Protein AF-A0A7Z1A4H8-F1 (afdb_monomer_lite)

Foldseek 3Di:
DDADEDEAEDEAEEEEAAEEYEYHYYAYAYEYDYYYYQEYEHHEYQAEYDEEHAHYEEDAHQHAQYEYEYDDANHDYDENHEHQYEWYYDDACDDWDFPYEAQTFTAFADHVTWTFTDGGAGGATADYQQPQAYEPHDHYYHDHCNDNHYNAYCEAENEHCEEAGHHLEYEAYYNWYFDAFDFDQWDDDPNDIQGAADTDDSVNGYYTHADVVGDDDDPPQDAFDDDRHTPGDHDPVVVVVVVVVVVVVVVVVVVVVVVVVVVVVVVVVVVQVVQFVQFQCQFQVPFDEDDDAQDKDWGKGKGGGDPKIKIKIKIKHAHNVNFKIKMKMWMAMPSRDIDIDMDMGGDD

Secondary structure (DSSP, 8-state):
-----EEE-SB-S-EEEESSSEEEEEEESS-EEEEEESEEEEEEESS-EEEEESS--EEEE-SBT--EEEESSS-B-EE--BSS-BEEEESSS-B-----SSS-B----STT------SSS-EEEESTT-BS--EEEEEEEESSS-B---SEEEEEEE-SS-BS--TT-EEESTT-B--PPPP--EEEETTEEEEPSS---TTT--EE--BTTB-------PPPP-STT--SPPPHHHHHHHHHHHHHHHHHHHHHHHHHHHHHHHHHHHHHHHHHHHHHHHHHHT-----STT-EEEEEEEEEETTEEEEEEEEEEE-TTSSEEEEEEEEEETTS-EEEEEEEEE--

pLDDT: mean 85.49, std 13.97, range [38.22, 98.62]

InterPro domains:
  IPR005594 Trimeric autotransporter adhesin YadA-like, C-terminal membrane anchor domain [PF03895] (288-348)
  IPR008635 Trimeric autotransporter adhesin YadA-like, stalk domain [PF05662] (218-247)
  IPR011049 Serralysin-like metalloprotease, C-terminal [G3DSA:2.150.10.10] (59-221)
  IPR011049 Serralysin-like metalloprotease, C-terminal [SSF101967] (71-243)
  IPR045584 Pilin-like [SSF54523] (231-348)

Organism: Moraxella catarrhalis (NCBI:txid480)

Radius of gyration: 50.54 Å; chains: 1; bounding box: 96×30×142 Å

Sequence (348 aa):
MGSNNTDVKNNESKIIFVGDGNNQIGENSGPVNVFGSDKSRITKNEGVVSIIGSTNEIIYNNGKNSPVAIVGNNNSDVTGNKNKAKVNVYGNGNSTIARNEEDSVITVLGDNNKDINENSGSVSIVGNNNTGVQSNKNLVIVGHNNEDIRNVSDTFILASNVINVQSNSVVLGNASAGKAVTEVSNQEMAGTTYNFAGVASQDNGSVSVGAEGKERQIHYVAAGEVSATSTDAVNGSQLHAAYQDIKLNDARISNMETKVDRINGRIDVLNKQIHAAGATSMAMGNLVQAYRPGQNSTTVALGHYGDASAIAFGLSTVADDSKWGAKISFAANTESEFGAGAGLGYFW

Structure (mmCIF, N/CA/C/O backbone):
data_AF-A0A7Z1A4H8-F1
#
_entry.id   AF-A0A7Z1A4H8-F1
#
loop_
_atom_site.group_PDB
_atom_site.id
_atom_site.type_symbol
_atom_site.label_atom_id
_atom_site.label_alt_id
_atom_site.label_comp_id
_atom_site.label_asym_id
_atom_site.label_entity_id
_atom_site.label_seq_id
_atom_site.pdbx_PDB_ins_code
_atom_site.Cartn_x
_atom_site.Cartn_y
_atom_site.Cartn_z
_atom_site.occupancy
_atom_site.B_iso_or_equiv
_atom_site.auth_seq_id
_atom_site.auth_comp_id
_atom_site.auth_asym_id
_atom_site.auth_atom_id
_atom_site.pdbx_PDB_model_num
ATOM 1 N N . MET A 1 1 ? 30.717 -13.688 -60.947 1.00 41.31 1 MET A N 1
ATOM 2 C CA . MET A 1 1 ? 31.068 -14.620 -59.856 1.00 41.31 1 MET A CA 1
ATOM 3 C C . MET A 1 1 ? 32.545 -14.433 -59.558 1.00 41.31 1 MET A C 1
ATOM 5 O O . MET A 1 1 ? 33.364 -14.805 -60.384 1.00 41.31 1 MET A O 1
ATOM 9 N N . GLY A 1 2 ? 32.865 -13.746 -58.463 1.00 38.22 2 GLY A N 1
ATOM 10 C CA . GLY A 1 2 ? 34.228 -13.412 -58.049 1.00 38.22 2 GLY A CA 1
ATOM 11 C C . GLY A 1 2 ? 34.181 -12.415 -56.891 1.00 38.22 2 GLY A C 1
ATOM 12 O O . GLY A 1 2 ? 33.524 -11.384 -57.013 1.00 38.22 2 GLY A O 1
ATOM 13 N N . SER A 1 3 ? 34.826 -12.759 -55.778 1.00 48.66 3 SER A N 1
ATOM 14 C CA . SER A 1 3 ? 34.981 -11.947 -54.568 1.00 48.66 3 SER A CA 1
ATOM 15 C C . SER A 1 3 ? 35.777 -10.675 -54.876 1.00 48.66 3 SER A C 1
ATOM 17 O O . SER A 1 3 ? 37.005 -10.719 -54.956 1.00 48.66 3 SER A O 1
ATOM 19 N N . ASN A 1 4 ? 35.088 -9.551 -55.066 1.00 52.78 4 ASN A N 1
ATOM 20 C CA . ASN A 1 4 ? 35.704 -8.255 -55.346 1.00 52.78 4 ASN A CA 1
ATOM 21 C C . ASN A 1 4 ? 35.323 -7.250 -54.255 1.00 52.78 4 ASN A C 1
ATOM 23 O O . ASN A 1 4 ? 34.146 -6.933 -54.085 1.00 52.78 4 ASN A O 1
ATOM 27 N N . ASN A 1 5 ? 36.325 -6.704 -53.559 1.00 57.47 5 ASN A N 1
ATOM 28 C CA . ASN A 1 5 ? 36.147 -5.479 -52.780 1.00 57.47 5 ASN A CA 1
ATOM 29 C C . ASN A 1 5 ? 35.721 -4.368 -53.743 1.00 57.47 5 ASN A C 1
ATOM 31 O O . ASN A 1 5 ? 36.469 -4.039 -54.666 1.00 57.47 5 ASN A O 1
ATOM 35 N N . THR A 1 6 ? 34.535 -3.802 -53.536 1.00 64.50 6 THR A N 1
ATOM 36 C CA . THR A 1 6 ? 34.011 -2.739 -54.400 1.00 64.50 6 THR A CA 1
ATOM 37 C C . THR A 1 6 ? 33.896 -1.442 -53.601 1.00 64.50 6 THR A C 1
ATOM 39 O O . THR A 1 6 ? 33.259 -1.432 -52.548 1.00 64.50 6 THR A O 1
ATOM 42 N N . ASP A 1 7 ? 34.537 -0.375 -54.092 1.00 71.44 7 ASP A N 1
ATOM 43 C CA . ASP A 1 7 ? 34.513 0.978 -53.516 1.00 71.44 7 ASP A CA 1
ATOM 44 C C . ASP A 1 7 ? 33.768 1.916 -54.479 1.00 71.44 7 ASP A C 1
ATOM 46 O O . ASP A 1 7 ? 34.205 2.128 -55.613 1.00 71.44 7 ASP A O 1
ATOM 50 N N . VAL A 1 8 ? 32.616 2.437 -54.048 1.00 74.75 8 VAL A N 1
ATOM 51 C CA . VAL A 1 8 ? 31.782 3.369 -54.826 1.00 74.75 8 VAL A CA 1
ATOM 52 C C . VAL A 1 8 ? 31.767 4.729 -54.132 1.00 74.75 8 VAL A C 1
ATOM 54 O O . VAL A 1 8 ? 31.348 4.822 -52.980 1.00 74.75 8 VAL A O 1
ATOM 57 N N . LYS A 1 9 ? 32.174 5.796 -54.834 1.00 75.88 9 LYS A N 1
ATOM 58 C CA . LYS A 1 9 ? 32.207 7.174 -54.307 1.00 75.88 9 LYS A CA 1
ATOM 59 C C . LYS A 1 9 ? 31.414 8.135 -55.192 1.00 75.88 9 LYS A C 1
ATOM 61 O O . LYS A 1 9 ? 31.550 8.076 -56.410 1.00 75.88 9 LYS A O 1
ATOM 66 N N . ASN A 1 10 ? 30.655 9.031 -54.557 1.00 72.31 10 ASN A N 1
ATOM 67 C CA . ASN A 1 10 ? 29.918 10.149 -55.159 1.00 72.31 10 ASN A CA 1
ATOM 68 C C . ASN A 1 10 ? 28.936 9.701 -56.250 1.00 72.31 10 ASN A C 1
ATOM 70 O O . ASN A 1 10 ? 29.089 10.044 -57.421 1.00 72.31 10 ASN A O 1
ATOM 74 N N . ASN A 1 11 ? 27.944 8.899 -55.850 1.00 73.38 11 ASN A N 1
ATOM 75 C CA . ASN A 1 11 ? 26.923 8.361 -56.748 1.00 73.38 11 ASN A CA 1
ATOM 76 C C . ASN A 1 11 ? 25.536 8.953 -56.439 1.00 73.38 11 ASN A C 1
ATOM 78 O O . ASN A 1 11 ? 25.141 9.086 -55.285 1.00 73.38 11 ASN A O 1
ATOM 82 N N . GLU A 1 12 ? 24.786 9.295 -57.481 1.00 78.31 12 GLU A N 1
ATOM 83 C CA . GLU A 1 12 ? 23.405 9.790 -57.377 1.00 78.31 12 GLU A CA 1
ATOM 84 C C . GLU A 1 12 ? 22.386 8.783 -57.953 1.00 78.31 12 GLU A C 1
ATOM 86 O O . GLU A 1 12 ? 21.177 8.917 -57.774 1.00 78.31 12 GLU A O 1
ATOM 91 N N . SER A 1 13 ? 22.873 7.740 -58.637 1.00 81.88 13 SER A N 1
ATOM 92 C CA . SER A 1 13 ? 22.099 6.645 -59.235 1.00 81.88 13 SER A CA 1
ATOM 93 C C . SER A 1 13 ? 22.029 5.413 -58.320 1.00 81.88 13 SER A C 1
ATOM 95 O O . SER A 1 13 ? 22.721 5.303 -57.312 1.00 81.88 13 SER A O 1
ATOM 97 N N . LYS A 1 14 ? 21.181 4.440 -58.675 1.00 84.25 14 LYS A N 1
ATOM 98 C CA . LYS A 1 14 ? 20.987 3.208 -57.891 1.00 84.25 14 LYS A CA 1
ATOM 99 C C . LYS A 1 14 ? 22.258 2.348 -57.821 1.00 84.25 14 LYS A C 1
ATOM 101 O O . LYS A 1 14 ? 22.843 2.027 -58.854 1.00 84.25 14 LYS A O 1
ATOM 106 N N . ILE A 1 15 ? 22.588 1.873 -56.617 1.00 84.44 15 ILE A N 1
ATOM 107 C CA . ILE A 1 15 ? 23.660 0.903 -56.354 1.00 84.44 15 ILE A CA 1
ATOM 108 C C . ILE A 1 15 ? 23.061 -0.488 -56.077 1.00 84.44 15 ILE A C 1
ATOM 110 O O . ILE A 1 15 ? 22.117 -0.625 -55.289 1.00 84.44 15 ILE A O 1
ATOM 114 N N . ILE A 1 16 ? 23.604 -1.526 -56.730 1.00 82.81 16 ILE A N 1
ATOM 115 C CA . ILE A 1 16 ? 23.244 -2.938 -56.512 1.00 82.81 16 ILE A CA 1
ATOM 116 C C . ILE A 1 16 ? 24.516 -3.789 -56.403 1.00 82.81 16 ILE A C 1
ATOM 118 O O . ILE A 1 16 ? 25.294 -3.852 -57.353 1.00 82.81 16 ILE A O 1
ATOM 122 N N . PHE A 1 17 ? 24.671 -4.491 -55.279 1.00 82.19 17 PHE A N 1
ATOM 123 C CA . PHE A 1 17 ? 25.690 -5.526 -55.071 1.00 82.19 17 PHE A CA 1
ATOM 124 C C . PHE A 1 17 ? 25.054 -6.921 -55.029 1.00 82.19 17 PHE A C 1
ATOM 126 O O . PHE A 1 17 ? 24.035 -7.095 -54.360 1.00 82.19 17 PHE A O 1
ATOM 133 N N . VAL A 1 18 ? 25.653 -7.906 -55.720 1.00 80.62 18 VAL A N 1
ATOM 134 C CA . VAL A 1 18 ? 25.212 -9.318 -55.730 1.00 80.62 18 VAL A CA 1
ATOM 135 C C . VAL A 1 18 ? 26.412 -10.264 -55.572 1.00 80.62 18 VAL A C 1
ATOM 137 O O . VAL A 1 18 ? 27.241 -10.355 -56.482 1.00 80.62 18 VAL A O 1
ATOM 140 N N . GLY A 1 19 ? 26.461 -10.994 -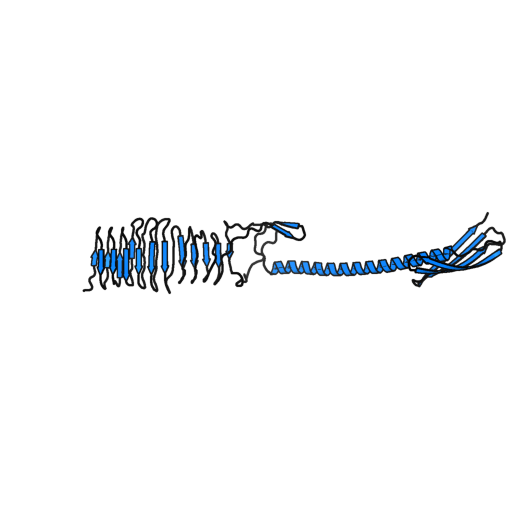54.451 1.00 74.50 19 GLY A N 1
ATOM 141 C CA . GLY A 1 19 ? 27.436 -12.052 -54.141 1.00 74.50 19 GLY A CA 1
ATOM 142 C C . GLY A 1 19 ? 28.259 -11.828 -52.862 1.00 74.50 19 GLY A C 1
ATOM 143 O O . GLY A 1 19 ? 28.208 -10.750 -52.270 1.00 74.50 19 GLY A O 1
ATOM 144 N N . ASP A 1 20 ? 29.045 -12.847 -52.491 1.00 71.25 20 ASP A N 1
ATOM 145 C CA . ASP A 1 20 ? 29.852 -12.892 -51.261 1.00 71.25 20 ASP A CA 1
ATOM 146 C C . ASP A 1 20 ? 31.106 -12.000 -51.359 1.00 71.25 20 ASP A C 1
ATOM 148 O O . ASP A 1 20 ? 31.970 -12.188 -52.225 1.00 71.25 20 ASP A O 1
ATOM 152 N N . GLY A 1 21 ? 31.203 -10.994 -50.480 1.00 71.06 21 GLY A N 1
ATOM 153 C CA . GLY A 1 21 ? 32.329 -10.056 -50.425 1.00 71.06 21 GLY A CA 1
ATOM 154 C C . GLY A 1 21 ? 32.096 -8.829 -49.536 1.00 71.06 21 GLY A C 1
ATOM 155 O O . GLY A 1 21 ? 30.993 -8.606 -49.030 1.00 71.06 21 GLY A O 1
ATOM 156 N N . ASN A 1 22 ? 33.151 -8.024 -49.352 1.00 76.69 22 ASN A N 1
ATOM 157 C CA . ASN A 1 22 ? 33.075 -6.771 -48.601 1.00 76.69 22 ASN A CA 1
ATOM 158 C C . ASN A 1 22 ? 32.685 -5.607 -49.522 1.00 76.69 22 ASN A C 1
ATOM 160 O O . ASN A 1 22 ? 33.332 -5.374 -50.546 1.00 76.69 22 ASN A O 1
ATOM 164 N N . ASN A 1 23 ? 31.685 -4.825 -49.114 1.00 77.25 23 ASN A N 1
ATOM 165 C CA . ASN A 1 23 ? 31.174 -3.695 -49.894 1.00 77.25 23 ASN A CA 1
ATOM 166 C C . ASN A 1 23 ? 31.415 -2.378 -49.151 1.00 77.25 23 ASN A C 1
ATOM 168 O O . ASN A 1 23 ? 31.004 -2.244 -47.995 1.00 77.25 23 ASN A O 1
ATOM 172 N N . GLN A 1 24 ? 32.053 -1.404 -49.810 1.00 79.25 24 GLN A N 1
ATOM 173 C CA . GLN A 1 24 ? 32.211 -0.045 -49.287 1.00 79.25 24 GLN A CA 1
ATOM 174 C C . GLN A 1 24 ? 31.517 0.976 -50.193 1.00 79.25 24 GLN A C 1
ATOM 176 O O . GLN A 1 24 ? 31.802 1.087 -51.385 1.00 79.25 24 GLN A O 1
ATOM 181 N N . ILE A 1 25 ? 30.597 1.737 -49.601 1.00 82.00 25 ILE A N 1
ATOM 182 C CA . ILE A 1 25 ? 29.871 2.827 -50.255 1.00 82.00 25 ILE A CA 1
ATOM 183 C C . ILE A 1 25 ? 30.194 4.127 -49.524 1.00 82.00 25 ILE A C 1
ATOM 185 O O . ILE A 1 25 ? 29.881 4.250 -48.339 1.00 82.00 25 ILE A O 1
ATOM 189 N N . GLY A 1 26 ? 30.807 5.069 -50.245 1.00 74.38 26 GLY A N 1
ATOM 190 C CA . GLY A 1 26 ? 31.181 6.420 -49.820 1.00 74.38 26 GLY A CA 1
ATOM 191 C C . GLY A 1 26 ? 29.976 7.347 -49.623 1.00 74.38 26 GLY A C 1
ATOM 192 O O . GLY A 1 26 ? 29.131 7.073 -48.774 1.00 74.38 26 GLY A O 1
ATOM 193 N N . GLU A 1 27 ? 29.904 8.452 -50.375 1.00 80.31 27 GLU A N 1
ATOM 194 C CA . GLU A 1 27 ? 28.710 9.310 -50.447 1.00 80.31 27 GLU A CA 1
ATOM 195 C C . GLU A 1 27 ? 27.770 8.851 -51.565 1.00 80.31 27 GLU A C 1
ATOM 197 O O . GLU A 1 27 ? 28.186 8.699 -52.720 1.00 80.31 27 GLU A O 1
ATOM 202 N N . ASN A 1 28 ? 26.503 8.647 -51.214 1.00 80.38 28 ASN A N 1
ATOM 203 C CA . ASN A 1 28 ? 25.454 8.275 -52.146 1.00 80.38 28 ASN A CA 1
ATOM 204 C C . ASN A 1 28 ? 24.145 9.014 -51.826 1.00 80.38 28 ASN A C 1
ATOM 206 O O . ASN A 1 28 ? 23.750 9.122 -50.669 1.00 80.38 28 ASN A O 1
ATOM 210 N N . SER A 1 29 ? 23.445 9.503 -52.842 1.00 77.38 29 SER A N 1
ATOM 211 C CA . SER A 1 29 ? 22.112 10.110 -52.686 1.00 77.38 29 SER A CA 1
ATOM 212 C C . SER A 1 29 ? 20.996 9.257 -53.305 1.00 77.38 29 SER A C 1
ATOM 214 O O . SER A 1 29 ? 19.822 9.461 -52.998 1.00 77.38 29 SER A O 1
ATOM 216 N N . GLY A 1 30 ? 21.354 8.250 -54.117 1.00 77.62 30 GLY A N 1
ATOM 217 C CA . GLY A 1 30 ? 20.432 7.262 -54.688 1.00 77.62 30 GLY A CA 1
ATOM 218 C C . GLY A 1 30 ? 20.140 6.060 -53.764 1.00 77.62 30 GLY A C 1
ATOM 219 O O . GLY A 1 30 ? 20.609 6.000 -52.631 1.00 77.62 30 GLY A O 1
ATOM 220 N N . PRO A 1 31 ? 19.369 5.049 -54.205 1.00 84.44 31 PRO A N 1
ATOM 221 C CA . PRO A 1 31 ? 19.111 3.842 -53.404 1.00 84.44 31 PRO A CA 1
ATOM 222 C C . PRO A 1 31 ? 20.302 2.869 -53.337 1.00 84.44 31 PRO A C 1
ATOM 224 O O . PRO A 1 31 ? 20.954 2.629 -54.357 1.00 84.44 31 PRO A O 1
ATOM 227 N N . VAL A 1 32 ? 20.499 2.212 -52.184 1.00 85.38 32 VAL A N 1
ATOM 228 C CA . VAL A 1 32 ? 21.497 1.143 -51.976 1.00 85.38 32 VAL A CA 1
ATOM 229 C C . VAL A 1 32 ? 20.836 -0.215 -51.750 1.00 85.38 32 VAL A C 1
ATOM 231 O O . VAL A 1 32 ? 20.014 -0.363 -50.845 1.00 85.38 32 VAL A O 1
ATOM 234 N N . ASN A 1 33 ? 21.260 -1.225 -52.520 1.00 85.12 33 ASN A N 1
ATOM 235 C CA . ASN A 1 33 ? 20.901 -2.625 -52.287 1.00 85.12 33 ASN A CA 1
ATOM 236 C C . ASN A 1 33 ? 22.142 -3.512 -52.212 1.00 85.12 33 ASN A C 1
ATOM 238 O O . ASN A 1 33 ? 22.949 -3.530 -53.145 1.00 85.12 33 ASN A O 1
ATOM 242 N N . VAL A 1 34 ? 22.242 -4.290 -51.136 1.00 83.06 34 VAL A N 1
ATOM 243 C CA . VAL A 1 34 ? 23.271 -5.318 -50.973 1.00 83.06 34 VAL A CA 1
ATOM 244 C C . VAL A 1 34 ? 22.637 -6.703 -50.826 1.00 83.06 34 VAL A C 1
ATOM 246 O O . VAL A 1 34 ? 21.824 -6.906 -49.923 1.00 83.06 34 VAL A O 1
ATOM 249 N N . PHE A 1 35 ? 23.039 -7.650 -51.685 1.00 79.75 35 PHE A N 1
ATOM 250 C CA . PHE A 1 35 ? 22.596 -9.048 -51.668 1.00 79.75 35 PHE A CA 1
ATOM 251 C C . PHE A 1 35 ? 23.781 -10.015 -51.503 1.00 79.75 35 PHE A C 1
ATOM 253 O O . PHE A 1 35 ? 24.517 -10.247 -52.463 1.00 79.75 35 PHE A O 1
ATOM 260 N N . GLY A 1 36 ? 23.920 -10.605 -50.308 1.00 70.06 36 GLY A N 1
ATOM 261 C CA . GLY A 1 36 ? 24.842 -11.717 -50.038 1.00 70.06 36 GLY A CA 1
ATOM 262 C C . GLY A 1 36 ? 26.212 -11.336 -49.470 1.00 70.06 36 GLY A C 1
ATOM 263 O O . GLY A 1 36 ? 27.177 -11.990 -49.804 1.00 70.06 36 GLY A O 1
ATOM 264 N N . SER A 1 37 ? 26.350 -10.296 -48.638 1.00 67.56 37 SER A N 1
ATOM 265 C CA . SER A 1 37 ? 27.671 -9.890 -48.108 1.00 67.56 37 SER A CA 1
ATOM 266 C C . SER A 1 37 ? 28.028 -10.493 -46.743 1.00 67.56 37 SER A C 1
ATOM 268 O O . SER A 1 37 ? 27.150 -10.611 -45.887 1.00 67.56 37 SER A O 1
ATOM 270 N N . ASP A 1 38 ? 29.328 -10.672 -46.481 1.00 66.00 38 ASP A N 1
ATOM 271 C CA . ASP A 1 38 ? 29.877 -10.901 -45.130 1.00 66.00 38 ASP A CA 1
ATOM 272 C C . ASP A 1 38 ? 30.139 -9.593 -44.362 1.00 66.00 38 ASP A C 1
ATOM 274 O O . ASP A 1 38 ? 30.188 -9.597 -43.132 1.00 66.00 38 ASP A O 1
ATOM 278 N N . LYS A 1 39 ? 30.337 -8.468 -45.074 1.00 75.56 39 LYS A N 1
ATOM 279 C CA . LYS A 1 39 ? 30.522 -7.139 -44.470 1.00 75.56 39 LYS A CA 1
ATOM 280 C C . LYS A 1 39 ? 30.172 -6.002 -45.430 1.00 75.56 39 LYS A C 1
ATOM 282 O O . LYS A 1 39 ? 30.921 -5.692 -46.360 1.00 75.56 39 LYS A O 1
ATOM 287 N N . SER A 1 40 ? 29.069 -5.312 -45.156 1.00 76.94 40 SER A N 1
ATOM 288 C CA . SER A 1 40 ? 28.694 -4.082 -45.861 1.00 76.94 40 SER A CA 1
ATOM 289 C C . SER A 1 40 ? 28.894 -2.835 -45.010 1.00 76.94 40 SER A C 1
ATOM 291 O O . SER A 1 40 ? 28.526 -2.800 -43.833 1.00 76.94 40 SER A O 1
ATOM 293 N N . ARG A 1 41 ? 29.466 -1.796 -45.628 1.00 81.62 41 ARG A N 1
ATOM 294 C CA . ARG A 1 41 ? 29.721 -0.494 -45.009 1.00 81.62 41 ARG A CA 1
ATOM 295 C C . ARG A 1 41 ? 29.254 0.639 -45.923 1.00 81.62 41 ARG A C 1
ATOM 297 O O . ARG A 1 41 ? 29.763 0.805 -47.028 1.00 81.62 41 ARG A O 1
ATOM 304 N N . ILE A 1 42 ? 28.308 1.428 -45.429 1.00 80.62 42 ILE A N 1
ATOM 305 C CA . ILE A 1 42 ? 27.648 2.543 -46.110 1.00 80.62 42 ILE A CA 1
ATOM 306 C C . ILE A 1 42 ? 27.881 3.793 -45.269 1.00 80.62 42 ILE A C 1
ATOM 308 O O . ILE A 1 42 ? 27.256 3.987 -44.225 1.00 80.62 42 ILE A O 1
ATOM 312 N N . THR A 1 43 ? 28.835 4.617 -45.698 1.00 74.00 43 THR A N 1
ATOM 313 C CA . THR A 1 43 ? 29.314 5.751 -44.898 1.00 74.00 43 THR A CA 1
ATOM 314 C C . THR A 1 43 ? 28.470 7.012 -45.014 1.00 74.00 43 THR A C 1
ATOM 316 O O . THR A 1 43 ? 28.493 7.803 -44.074 1.00 74.00 43 THR A O 1
ATOM 319 N N . LYS A 1 44 ? 27.706 7.207 -46.096 1.00 80.12 44 LYS A N 1
ATOM 320 C CA . LYS A 1 44 ? 26.668 8.239 -46.180 1.00 80.12 44 LYS A CA 1
ATOM 321 C C . LYS A 1 44 ? 25.685 7.935 -47.297 1.00 80.12 44 LYS A C 1
ATOM 323 O O . LYS A 1 44 ? 26.072 7.786 -48.453 1.00 80.12 44 LYS A O 1
ATOM 328 N N . ASN A 1 45 ? 24.416 7.879 -46.932 1.00 77.25 45 ASN A N 1
ATOM 329 C CA . ASN A 1 45 ? 23.314 7.690 -47.846 1.00 77.25 45 ASN A CA 1
ATOM 330 C C . ASN A 1 45 ? 22.232 8.738 -47.591 1.00 77.25 45 ASN A C 1
ATOM 332 O O . ASN A 1 45 ? 21.893 8.981 -46.445 1.00 77.25 45 ASN A O 1
ATOM 336 N N . GLU A 1 46 ? 21.650 9.322 -48.627 1.00 78.56 46 GLU A N 1
ATOM 337 C CA . GLU A 1 46 ? 20.467 10.191 -48.476 1.00 78.56 46 GLU A CA 1
ATOM 338 C C . GLU A 1 46 ? 19.188 9.547 -49.031 1.00 78.56 46 GLU A C 1
ATOM 340 O O . GLU A 1 46 ? 18.108 10.119 -48.914 1.00 78.56 46 GLU A O 1
ATOM 345 N N . GLY A 1 47 ? 19.311 8.351 -49.621 1.00 76.31 47 GLY A N 1
ATOM 346 C CA . GLY A 1 47 ? 18.210 7.543 -50.148 1.00 76.31 47 GLY A CA 1
ATOM 347 C C . GLY A 1 47 ? 17.849 6.348 -49.257 1.00 76.31 47 GLY A C 1
ATOM 348 O O . GLY A 1 47 ? 18.172 6.288 -48.079 1.00 76.31 47 GLY A O 1
ATOM 349 N N . VAL A 1 48 ? 17.215 5.315 -49.810 1.00 81.44 48 VAL A N 1
ATOM 350 C CA . VAL A 1 48 ? 16.896 4.081 -49.058 1.00 81.44 48 VAL A CA 1
ATOM 351 C C . VAL A 1 48 ? 18.124 3.177 -48.932 1.00 81.44 48 VAL A C 1
ATOM 353 O O . VAL A 1 48 ? 18.867 3.027 -49.907 1.00 81.44 48 VAL A O 1
ATOM 356 N N . VAL A 1 49 ? 18.286 2.516 -47.778 1.00 82.31 49 VAL A N 1
ATOM 357 C CA . VAL A 1 49 ? 19.286 1.455 -47.600 1.00 82.31 49 VAL A CA 1
ATOM 358 C C . VAL A 1 49 ? 18.656 0.107 -47.253 1.00 82.31 49 VAL A C 1
ATOM 360 O O . VAL A 1 49 ? 17.915 -0.009 -46.276 1.00 82.31 49 VAL A O 1
ATOM 363 N N . SER A 1 50 ? 19.030 -0.924 -48.018 1.00 84.06 50 SER A N 1
ATOM 364 C CA . SER A 1 50 ? 18.674 -2.321 -47.769 1.00 84.06 50 SER A CA 1
ATOM 365 C C . SER A 1 50 ? 19.900 -3.229 -47.818 1.00 84.06 50 SER A C 1
ATOM 367 O O . SER A 1 50 ? 20.614 -3.265 -48.827 1.00 84.06 50 SER A O 1
ATOM 369 N N . ILE A 1 51 ? 20.101 -4.007 -46.753 1.00 81.81 51 ILE A N 1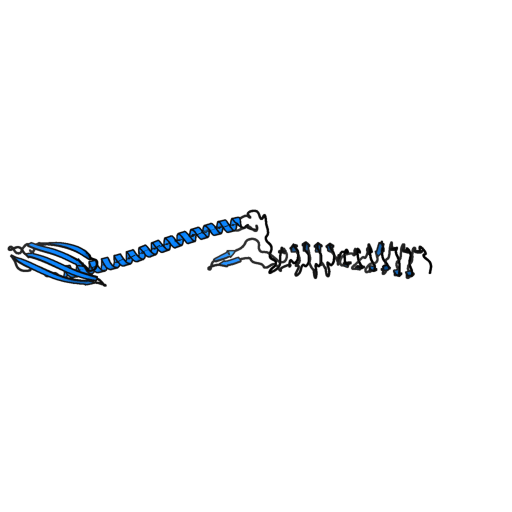
ATOM 370 C CA . ILE A 1 51 ? 21.189 -4.983 -46.656 1.00 81.81 51 ILE A CA 1
ATOM 371 C C . ILE A 1 51 ? 20.664 -6.372 -46.291 1.00 81.81 51 ILE A C 1
ATOM 373 O O . ILE A 1 51 ? 19.938 -6.530 -45.309 1.00 81.81 51 ILE A O 1
ATOM 377 N N . ILE A 1 52 ? 21.096 -7.377 -47.058 1.00 79.69 52 ILE A N 1
ATOM 378 C CA . ILE A 1 52 ? 20.905 -8.802 -46.775 1.00 79.69 52 ILE A CA 1
ATOM 379 C C . ILE A 1 52 ? 22.288 -9.460 -46.663 1.00 79.69 52 ILE A C 1
ATOM 381 O O . ILE A 1 52 ? 22.984 -9.630 -47.669 1.00 79.69 52 ILE A O 1
ATOM 385 N N . GLY A 1 53 ? 22.678 -9.797 -45.429 1.00 76.75 53 GLY A N 1
ATOM 386 C CA . GLY A 1 53 ? 23.983 -10.362 -45.071 1.00 76.75 53 GLY A CA 1
ATOM 387 C C . GLY A 1 53 ? 24.196 -10.429 -43.552 1.00 76.75 53 GLY A C 1
ATOM 388 O O . GLY A 1 53 ? 23.436 -9.837 -42.790 1.00 76.75 53 GLY A O 1
ATOM 389 N N . SER A 1 54 ? 25.237 -11.120 -43.096 1.00 75.88 54 SER A N 1
ATOM 390 C CA . SER A 1 54 ? 25.647 -11.095 -41.677 1.00 75.88 54 SER A CA 1
ATOM 391 C C . SER A 1 54 ? 26.775 -10.073 -41.477 1.00 75.88 54 SER A C 1
ATOM 393 O O . SER A 1 54 ? 27.379 -9.652 -42.459 1.00 75.88 54 SER A O 1
ATOM 395 N N . THR A 1 55 ? 27.072 -9.659 -40.238 1.00 71.75 55 THR A N 1
ATOM 396 C CA . THR A 1 55 ? 28.253 -8.809 -39.922 1.00 71.75 55 THR A CA 1
ATOM 397 C C . THR A 1 55 ? 28.323 -7.456 -40.654 1.00 71.75 55 THR A C 1
ATOM 399 O O . THR A 1 55 ? 29.395 -6.875 -40.852 1.00 71.75 55 THR A O 1
ATOM 402 N N . ASN A 1 56 ? 27.171 -6.899 -41.031 1.00 73.19 56 ASN A N 1
ATOM 403 C CA . ASN A 1 56 ? 27.100 -5.561 -41.616 1.00 73.19 56 ASN A CA 1
ATOM 404 C C . ASN A 1 56 ? 27.351 -4.498 -40.547 1.00 73.19 56 ASN A C 1
ATOM 406 O O . ASN A 1 56 ? 26.824 -4.612 -39.442 1.00 73.19 56 ASN A O 1
ATOM 410 N N . GLU A 1 57 ? 28.186 -3.502 -40.859 1.00 70.19 57 GLU A N 1
ATOM 411 C CA . GLU A 1 57 ? 28.864 -2.744 -39.800 1.00 70.19 57 GLU A CA 1
ATOM 412 C C . GLU A 1 57 ? 28.475 -1.267 -39.726 1.00 70.19 57 GLU A C 1
ATOM 414 O O . GLU A 1 57 ? 28.534 -0.720 -38.636 1.00 70.19 57 GLU A O 1
ATOM 419 N N . ILE A 1 58 ? 28.084 -0.594 -40.816 1.00 62.53 58 ILE A N 1
ATOM 420 C CA . ILE A 1 58 ? 27.624 0.807 -40.732 1.00 62.53 58 ILE A CA 1
ATOM 421 C C . ILE A 1 58 ? 26.666 1.122 -41.870 1.00 62.53 58 ILE A C 1
ATOM 423 O O . ILE A 1 58 ? 27.025 0.960 -43.037 1.00 62.53 58 ILE A O 1
ATOM 427 N N . ILE A 1 59 ? 25.507 1.676 -41.523 1.00 63.03 59 ILE A N 1
ATOM 428 C CA . ILE A 1 59 ? 24.640 2.401 -42.438 1.00 63.03 59 ILE A CA 1
ATOM 429 C C . ILE A 1 59 ? 24.324 3.768 -41.856 1.00 63.03 59 ILE A C 1
ATOM 431 O O . ILE A 1 59 ? 23.500 3.895 -40.952 1.00 63.03 59 ILE A O 1
ATOM 435 N N . TYR A 1 60 ? 24.968 4.798 -42.391 1.00 67.94 60 TYR A N 1
ATOM 436 C CA . TYR A 1 60 ? 24.598 6.177 -42.109 1.00 67.94 60 TYR A CA 1
ATOM 437 C C . TYR A 1 60 ? 23.684 6.689 -43.219 1.00 67.94 60 TYR A C 1
ATOM 439 O O . TYR A 1 60 ? 24.124 6.837 -44.359 1.00 67.94 60 TYR A O 1
ATOM 447 N N . ASN A 1 61 ? 22.420 6.939 -42.889 1.00 65.00 61 ASN A N 1
ATOM 448 C CA . ASN A 1 61 ? 21.410 7.408 -43.823 1.00 65.00 61 ASN A CA 1
ATOM 449 C C . ASN A 1 61 ? 20.871 8.787 -43.415 1.00 65.00 61 ASN A C 1
ATOM 451 O O . ASN A 1 61 ? 19.893 8.885 -42.693 1.00 65.00 61 ASN A O 1
ATOM 455 N N . ASN A 1 62 ? 21.523 9.867 -43.837 1.00 66.69 62 ASN A N 1
ATOM 456 C CA . ASN A 1 62 ? 21.198 11.242 -43.443 1.00 66.69 62 ASN A CA 1
ATOM 457 C C . ASN A 1 62 ? 20.092 11.899 -44.271 1.00 66.69 62 ASN A C 1
ATOM 459 O O . ASN A 1 62 ? 19.881 13.113 -44.150 1.00 66.69 62 ASN A O 1
ATOM 463 N N . GLY A 1 63 ? 19.398 11.128 -45.101 1.00 66.75 63 GLY A N 1
ATOM 464 C CA . GLY A 1 63 ? 18.214 11.613 -45.778 1.00 66.75 63 GLY A CA 1
ATOM 465 C C . GLY A 1 63 ? 17.095 11.888 -44.771 1.00 66.75 63 GLY A C 1
ATOM 466 O O . GLY A 1 63 ? 16.840 11.115 -43.842 1.00 66.75 63 GLY A O 1
ATOM 467 N N . LYS A 1 64 ? 16.381 13.000 -44.959 1.00 70.44 64 LYS A N 1
ATOM 468 C CA . LYS A 1 64 ? 15.086 13.201 -44.293 1.00 70.44 64 LYS A CA 1
ATOM 469 C C . LYS A 1 64 ? 14.143 12.081 -44.758 1.00 70.44 64 LYS A C 1
ATOM 471 O O . LYS A 1 64 ? 14.106 11.794 -45.951 1.00 70.44 64 LYS A O 1
ATOM 476 N N . ASN A 1 65 ? 13.403 11.436 -43.857 1.00 65.31 65 ASN A N 1
ATOM 477 C CA . ASN A 1 65 ? 12.492 10.321 -44.157 1.00 65.31 65 ASN A CA 1
ATOM 478 C C . ASN A 1 65 ? 13.150 9.096 -44.827 1.00 65.31 65 ASN A C 1
ATOM 480 O O . ASN A 1 65 ? 12.495 8.400 -45.603 1.00 65.31 65 ASN A O 1
ATOM 484 N N . SER A 1 66 ? 14.429 8.819 -44.576 1.00 76.56 66 SER A N 1
ATOM 485 C CA . SER A 1 66 ? 15.139 7.756 -45.296 1.00 76.56 66 SER A CA 1
ATOM 486 C C . SER A 1 66 ? 15.297 6.488 -44.453 1.00 76.56 66 SER A C 1
ATOM 488 O O . SER A 1 66 ? 15.979 6.527 -43.440 1.00 76.56 66 SER A O 1
ATOM 490 N N . PRO A 1 67 ? 14.649 5.359 -44.806 1.00 78.62 67 PRO A N 1
ATOM 491 C CA . PRO A 1 67 ? 14.692 4.149 -43.995 1.00 78.62 67 PRO A CA 1
ATOM 492 C C . PRO A 1 67 ? 16.004 3.392 -44.125 1.00 78.62 67 PRO A C 1
ATOM 494 O O . PRO A 1 67 ? 16.671 3.413 -45.167 1.00 78.62 67 PRO A O 1
ATOM 497 N N . VAL A 1 68 ? 16.297 2.621 -43.084 1.00 78.19 68 VAL A N 1
ATOM 498 C CA . VAL A 1 68 ? 17.399 1.677 -43.090 1.00 78.19 68 VAL A CA 1
ATOM 499 C C . VAL A 1 68 ? 16.932 0.334 -42.534 1.00 78.19 68 VAL A C 1
ATOM 501 O O . VAL A 1 68 ? 16.316 0.254 -41.469 1.00 78.19 68 VAL A O 1
ATOM 504 N N . ALA A 1 69 ? 17.237 -0.727 -43.276 1.00 78.94 69 ALA A N 1
ATOM 505 C CA . ALA A 1 69 ? 16.936 -2.099 -42.903 1.00 78.94 69 ALA A CA 1
ATOM 506 C C . ALA A 1 69 ? 18.170 -2.990 -43.062 1.00 78.94 69 ALA A C 1
ATOM 508 O O . ALA A 1 69 ? 18.830 -2.971 -44.108 1.00 78.94 69 ALA A O 1
ATOM 509 N N . ILE A 1 70 ? 18.438 -3.803 -42.040 1.00 78.25 70 ILE A N 1
ATOM 510 C CA . ILE A 1 70 ? 19.447 -4.862 -42.088 1.00 78.25 70 ILE A CA 1
ATOM 511 C C . ILE A 1 70 ? 18.836 -6.210 -41.711 1.00 78.25 70 ILE A C 1
ATOM 513 O O . ILE A 1 70 ? 18.125 -6.323 -40.712 1.00 78.25 70 ILE A O 1
ATOM 517 N N . VAL A 1 71 ? 19.176 -7.237 -42.495 1.00 76.50 71 VAL A N 1
ATOM 518 C CA . VAL A 1 71 ? 18.762 -8.629 -42.291 1.00 76.50 71 VAL A CA 1
ATOM 519 C C . VAL A 1 71 ? 19.973 -9.570 -42.276 1.00 76.50 71 VAL A C 1
ATOM 521 O O . VAL A 1 71 ? 20.646 -9.700 -43.299 1.00 76.50 71 VAL A O 1
ATOM 524 N N . GLY A 1 72 ? 20.186 -10.266 -41.146 1.00 75.69 72 GLY A N 1
ATOM 525 C CA . GLY A 1 72 ? 21.165 -11.353 -40.934 1.00 75.69 72 GLY A CA 1
ATOM 526 C C . GLY A 1 72 ? 21.577 -11.508 -39.458 1.00 75.69 72 GLY A C 1
ATOM 527 O O . GLY A 1 72 ? 20.940 -10.940 -38.591 1.00 75.69 72 GLY A O 1
ATOM 528 N N . ASN A 1 73 ? 22.648 -12.223 -39.125 1.00 74.25 73 ASN A N 1
ATOM 529 C CA . ASN A 1 73 ? 23.113 -12.302 -37.727 1.00 74.25 73 ASN A CA 1
ATOM 530 C C . ASN A 1 73 ? 24.278 -11.334 -37.476 1.00 74.25 73 ASN A C 1
ATOM 532 O O . ASN A 1 73 ? 25.021 -11.010 -38.405 1.00 74.25 73 ASN A O 1
ATOM 536 N N . ASN A 1 74 ? 24.485 -10.915 -36.224 1.00 69.25 74 ASN A N 1
ATOM 537 C CA . ASN A 1 74 ? 25.603 -10.041 -35.833 1.00 69.25 74 ASN A CA 1
ATOM 538 C C . ASN A 1 74 ? 25.687 -8.720 -36.620 1.00 69.25 74 ASN A C 1
ATOM 540 O O . ASN A 1 74 ? 26.770 -8.209 -36.900 1.00 69.25 74 ASN A O 1
ATOM 544 N N . ASN A 1 75 ? 24.544 -8.187 -37.026 1.00 70.75 75 ASN A N 1
ATOM 545 C CA . ASN A 1 75 ? 24.437 -6.913 -37.703 1.00 70.75 75 ASN A CA 1
ATOM 546 C C . ASN A 1 75 ? 24.412 -5.763 -36.712 1.00 70.75 75 ASN A C 1
ATOM 548 O O . ASN A 1 75 ? 23.727 -5.821 -35.685 1.00 70.75 75 ASN A O 1
ATOM 552 N N . SER A 1 76 ? 25.127 -4.704 -37.072 1.00 66.00 76 SER A N 1
ATOM 553 C CA . SER A 1 76 ? 25.269 -3.504 -36.267 1.00 66.00 76 SER A CA 1
ATOM 554 C C . SER A 1 76 ? 24.895 -2.270 -37.078 1.00 66.00 76 SER A C 1
ATOM 556 O O . SER A 1 76 ? 25.209 -2.158 -38.261 1.00 66.00 76 SER A O 1
ATOM 558 N N . ASP A 1 77 ? 24.262 -1.319 -36.395 1.00 72.00 77 ASP A N 1
ATOM 559 C CA . ASP A 1 77 ? 24.265 0.099 -36.764 1.00 72.00 77 ASP A CA 1
ATOM 560 C C . ASP A 1 77 ? 23.613 0.468 -38.096 1.00 72.00 77 ASP A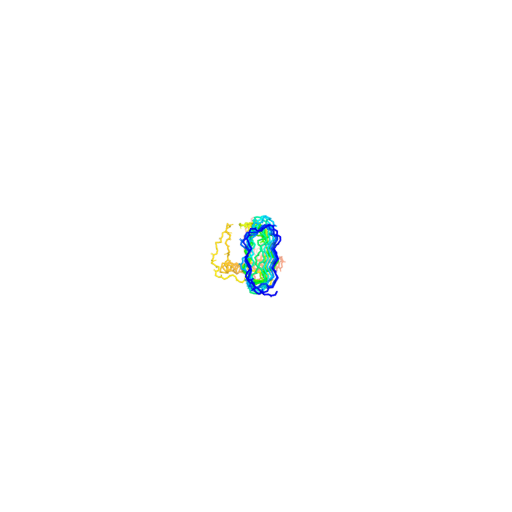 C 1
ATOM 562 O O . ASP A 1 77 ? 24.213 0.895 -39.083 1.00 72.00 77 ASP A O 1
ATOM 566 N N . VAL A 1 78 ? 22.299 0.444 -38.026 1.00 66.31 78 VAL A N 1
ATOM 567 C CA . VAL A 1 78 ? 21.364 1.147 -38.897 1.00 66.31 78 VAL A CA 1
ATOM 568 C C . VAL A 1 78 ? 21.215 2.542 -38.276 1.00 66.31 78 VAL A C 1
ATOM 570 O O . VAL A 1 78 ? 20.950 2.580 -37.095 1.00 66.31 78 VAL A O 1
ATOM 573 N N . THR A 1 79 ? 21.524 3.681 -38.914 1.00 64.94 79 THR A N 1
ATOM 574 C CA . THR A 1 79 ? 21.598 4.997 -38.210 1.00 64.94 79 THR A CA 1
ATOM 575 C C . THR A 1 79 ? 21.430 6.215 -39.137 1.00 64.94 79 THR A C 1
ATOM 577 O O . THR A 1 79 ? 21.519 6.090 -40.353 1.00 64.94 79 THR A O 1
ATOM 580 N N . GLY A 1 80 ? 21.275 7.424 -38.569 1.00 60.25 80 GLY A N 1
ATOM 581 C CA . GLY A 1 80 ? 21.479 8.714 -39.266 1.00 60.25 80 GLY A CA 1
ATOM 582 C C . GLY A 1 80 ? 20.232 9.320 -39.896 1.00 60.25 80 GLY A C 1
ATOM 583 O O . GLY A 1 80 ? 20.231 10.487 -40.275 1.00 60.25 80 GLY A O 1
ATOM 584 N N . ASN A 1 81 ? 19.195 8.512 -39.942 1.00 61.38 81 ASN A N 1
ATOM 585 C CA . ASN A 1 81 ? 17.843 8.813 -40.324 1.00 61.38 81 ASN A CA 1
ATOM 586 C C . ASN A 1 81 ? 17.371 10.164 -39.732 1.00 61.38 81 ASN A C 1
ATOM 588 O O . ASN A 1 81 ? 17.542 10.437 -38.552 1.00 61.38 81 ASN A O 1
ATOM 592 N N . LYS A 1 82 ? 16.802 11.063 -40.534 1.00 62.44 82 LYS A N 1
ATOM 593 C CA . LYS A 1 82 ? 16.317 12.387 -40.078 1.00 62.44 82 LYS A CA 1
ATOM 594 C C . LYS A 1 82 ? 14.823 12.510 -40.323 1.00 62.44 82 LYS A C 1
ATOM 596 O O . LYS A 1 82 ? 14.367 11.867 -41.260 1.00 62.44 82 LYS A O 1
ATOM 601 N N . ASN A 1 83 ? 14.080 13.319 -39.555 1.00 60.59 83 ASN A N 1
ATOM 602 C CA . ASN A 1 83 ? 12.610 13.426 -39.630 1.00 60.59 83 ASN A CA 1
ATOM 603 C C . ASN A 1 83 ? 11.898 12.057 -39.769 1.00 60.59 83 ASN A C 1
ATOM 605 O O . ASN A 1 83 ? 11.707 11.580 -40.882 1.00 60.59 83 ASN A O 1
ATOM 609 N N . LYS A 1 84 ? 11.437 11.408 -38.702 1.00 57.88 84 LYS A N 1
ATOM 610 C CA . LYS A 1 84 ? 10.602 10.187 -38.832 1.00 57.88 84 LYS A CA 1
ATOM 611 C C . LYS A 1 84 ? 11.187 8.953 -39.478 1.00 57.88 84 LYS A C 1
ATOM 613 O O . LYS A 1 84 ? 10.451 8.073 -39.939 1.00 57.88 84 LYS A O 1
ATOM 618 N N . ALA A 1 85 ? 12.493 8.874 -39.583 1.00 64.12 85 ALA A N 1
ATOM 619 C CA . ALA A 1 85 ? 13.047 7.743 -40.281 1.00 64.12 85 ALA A CA 1
ATOM 620 C C . ALA A 1 85 ? 13.010 6.481 -39.386 1.00 64.12 85 ALA A C 1
ATOM 622 O O . ALA A 1 85 ? 12.580 6.527 -38.232 1.00 64.12 85 ALA A O 1
ATOM 623 N N . LYS A 1 86 ? 13.285 5.312 -39.969 1.00 71.44 86 LYS A N 1
ATOM 624 C CA . LYS A 1 86 ? 13.125 4.014 -39.297 1.00 71.44 86 LYS A CA 1
ATOM 625 C C . LYS A 1 86 ? 14.391 3.214 -39.423 1.00 71.44 86 LYS A C 1
ATOM 627 O O . LYS A 1 86 ? 14.928 3.087 -40.529 1.00 71.44 86 LYS A O 1
ATOM 632 N N . VAL A 1 87 ? 14.814 2.628 -38.319 1.00 72.38 87 VAL A N 1
ATOM 633 C CA . VAL A 1 87 ? 15.930 1.698 -38.323 1.00 72.38 87 VAL A CA 1
ATOM 634 C C . VAL A 1 87 ? 15.462 0.399 -37.720 1.00 72.38 87 VAL A C 1
ATOM 636 O O . VAL A 1 87 ? 14.998 0.339 -36.583 1.00 72.38 87 VAL A O 1
ATOM 639 N N . ASN A 1 88 ? 15.673 -0.630 -38.524 1.00 73.50 88 ASN A N 1
ATOM 640 C CA . ASN A 1 88 ? 15.366 -2.007 -38.233 1.00 73.50 88 ASN A CA 1
ATOM 641 C C . ASN A 1 88 ? 16.623 -2.868 -38.421 1.00 73.50 88 ASN A C 1
ATOM 643 O O . ASN A 1 88 ? 17.284 -2.781 -39.459 1.00 73.50 88 ASN A O 1
ATOM 647 N N . VAL A 1 89 ? 16.930 -3.720 -37.449 1.00 73.62 89 VAL A N 1
ATOM 648 C CA . VAL A 1 89 ? 17.991 -4.738 -37.487 1.00 73.62 89 VAL A CA 1
ATOM 649 C C . VAL A 1 89 ? 17.423 -6.036 -36.946 1.00 73.62 89 VAL A C 1
ATOM 651 O O . VAL A 1 89 ? 16.805 -6.086 -35.885 1.00 73.62 89 VAL A O 1
ATOM 654 N N . TYR A 1 90 ? 17.627 -7.088 -37.732 1.00 71.19 90 TYR A N 1
ATOM 655 C CA . TYR A 1 90 ? 16.980 -8.377 -37.547 1.00 71.19 90 TYR A CA 1
ATOM 656 C C . TYR A 1 90 ? 17.967 -9.536 -37.624 1.00 71.19 90 TYR A C 1
ATOM 658 O O . TYR A 1 90 ? 18.697 -9.594 -38.613 1.00 71.19 90 TYR A O 1
ATOM 666 N N . GLY A 1 91 ? 17.862 -10.481 -36.667 1.00 71.75 91 GLY A N 1
ATOM 667 C CA . GLY A 1 91 ? 18.417 -11.859 -36.653 1.00 71.75 91 GLY A CA 1
ATOM 668 C C . GLY A 1 91 ? 18.726 -12.353 -35.221 1.00 71.75 91 GLY A C 1
ATOM 669 O O . GLY A 1 91 ? 18.047 -11.924 -34.308 1.00 71.75 91 GLY A O 1
ATOM 670 N N . ASN A 1 92 ? 19.768 -13.166 -34.989 1.00 67.06 92 ASN A N 1
ATOM 671 C CA . ASN A 1 92 ? 20.353 -13.456 -33.661 1.00 67.06 92 ASN A CA 1
ATOM 672 C C . ASN A 1 92 ? 21.622 -12.618 -33.385 1.00 67.06 92 ASN A C 1
ATOM 674 O O . ASN A 1 92 ? 22.460 -12.472 -34.278 1.00 67.06 92 ASN A O 1
ATOM 678 N N . GLY A 1 93 ? 21.799 -12.085 -32.171 1.00 63.16 93 GLY A N 1
ATOM 679 C CA . GLY A 1 93 ? 22.998 -11.298 -31.828 1.00 63.16 93 GLY A CA 1
ATOM 680 C C . GLY A 1 93 ? 23.120 -9.941 -32.540 1.00 63.16 93 GLY A C 1
ATOM 681 O O . GLY A 1 93 ? 24.220 -9.431 -32.721 1.00 63.16 93 GLY A O 1
ATOM 682 N N . ASN A 1 94 ? 22.010 -9.364 -32.986 1.00 68.38 94 ASN A N 1
ATOM 683 C CA . ASN A 1 94 ? 21.937 -8.097 -33.702 1.00 68.38 94 ASN A CA 1
ATOM 684 C C . ASN A 1 94 ? 21.514 -6.915 -32.846 1.00 68.38 94 ASN A C 1
ATOM 686 O O . ASN A 1 94 ? 20.877 -7.020 -31.794 1.00 68.38 94 ASN A O 1
ATOM 690 N N . SER A 1 95 ? 21.871 -5.760 -33.393 1.00 67.19 95 SER A N 1
ATOM 691 C CA . SER A 1 95 ? 21.753 -4.459 -32.777 1.00 67.19 95 SER A CA 1
ATOM 692 C C . SER A 1 95 ? 21.141 -3.448 -33.748 1.00 67.19 95 SER A C 1
ATOM 694 O O . SER A 1 95 ? 21.786 -3.061 -34.718 1.00 67.19 95 SER A O 1
ATOM 696 N N . THR A 1 96 ? 19.922 -2.979 -33.473 1.00 62.09 96 THR A N 1
ATOM 697 C CA . THR A 1 96 ? 19.206 -1.930 -34.217 1.00 62.09 96 THR A CA 1
ATOM 698 C C . THR A 1 96 ? 19.264 -0.585 -33.511 1.00 62.09 96 THR A C 1
ATOM 700 O O . THR A 1 96 ? 18.909 -0.470 -32.350 1.00 62.09 96 THR A O 1
ATOM 703 N N . ILE A 1 97 ? 19.623 0.502 -34.187 1.00 55.47 97 ILE A N 1
ATOM 704 C CA . ILE A 1 97 ? 19.652 1.828 -33.543 1.00 55.47 97 ILE A CA 1
ATOM 705 C C . ILE A 1 97 ? 18.978 2.907 -34.398 1.00 55.47 97 ILE A C 1
ATOM 707 O O . ILE A 1 97 ? 19.658 3.595 -35.144 1.00 55.47 97 ILE A O 1
ATOM 711 N N . ALA A 1 98 ? 17.670 3.163 -34.288 1.00 54.19 98 ALA A N 1
ATOM 712 C CA . ALA A 1 98 ? 17.059 4.277 -35.008 1.00 54.19 98 ALA A CA 1
ATOM 713 C C . ALA A 1 98 ? 17.315 5.587 -34.355 1.00 54.19 98 ALA A C 1
ATOM 715 O O . ALA A 1 98 ? 16.486 6.203 -33.708 1.00 54.19 98 ALA A O 1
ATOM 716 N N . ARG A 1 99 ? 18.501 6.068 -34.638 1.00 57.41 99 ARG A N 1
ATOM 717 C CA . ARG A 1 99 ? 18.751 7.480 -34.555 1.00 57.41 99 ARG A CA 1
ATOM 718 C C . ARG A 1 99 ? 17.910 8.138 -35.606 1.00 57.41 99 ARG A C 1
ATOM 720 O O . ARG A 1 99 ? 18.352 8.222 -36.749 1.00 57.41 99 ARG A O 1
ATOM 727 N N . ASN A 1 100 ? 16.728 8.571 -35.209 1.00 55.66 100 ASN A N 1
ATOM 728 C CA . ASN A 1 100 ? 15.993 9.479 -36.029 1.00 55.66 100 ASN A CA 1
ATOM 729 C C . ASN A 1 100 ? 15.438 10.680 -35.249 1.00 55.66 100 ASN A C 1
ATOM 731 O O . ASN A 1 100 ? 15.260 10.608 -34.040 1.00 55.66 100 ASN A O 1
ATOM 735 N N . GLU A 1 101 ? 15.323 11.836 -35.906 1.00 59.00 101 GLU A N 1
ATOM 736 C CA . GLU A 1 101 ? 14.956 13.126 -35.269 1.00 59.00 101 GLU A CA 1
ATOM 737 C C . GLU A 1 101 ? 13.499 13.102 -34.760 1.00 59.00 101 GLU A C 1
ATOM 739 O O . GLU A 1 101 ? 12.784 12.256 -35.266 1.00 59.00 101 GLU A O 1
ATOM 744 N N . GLU A 1 102 ? 13.039 13.954 -33.818 1.00 56.56 102 GLU A N 1
ATOM 745 C CA . GLU A 1 102 ? 11.647 13.957 -33.264 1.00 56.56 102 GLU A CA 1
ATOM 746 C C . GLU A 1 102 ? 10.620 13.287 -34.203 1.00 56.56 102 GLU A C 1
ATOM 748 O O . GLU A 1 102 ? 10.521 13.631 -35.379 1.00 56.56 102 GLU A O 1
ATOM 753 N N . ASP A 1 103 ? 9.882 12.302 -33.708 1.00 55.81 103 ASP A N 1
ATOM 754 C CA . ASP A 1 103 ? 9.117 11.300 -34.473 1.00 55.81 103 ASP A CA 1
ATOM 755 C C . ASP A 1 103 ? 9.763 10.017 -35.070 1.00 55.81 103 ASP A C 1
ATOM 757 O O . ASP A 1 103 ? 9.274 9.567 -36.094 1.00 55.81 103 ASP A O 1
ATOM 761 N N . SER A 1 104 ? 10.756 9.349 -34.477 1.00 59.88 104 SER A N 1
ATOM 762 C CA . SER A 1 104 ? 11.658 8.403 -35.179 1.00 59.88 104 SER A CA 1
ATOM 763 C C . SER A 1 104 ? 12.053 7.051 -34.540 1.00 59.88 104 SER A C 1
ATOM 765 O O . SER A 1 104 ? 12.779 7.202 -33.560 1.00 59.88 104 SER A O 1
ATOM 767 N N . VAL A 1 105 ? 11.603 5.868 -35.113 1.00 60.75 105 VAL A N 1
ATOM 768 C CA . VAL A 1 105 ? 11.417 4.396 -34.698 1.00 60.75 105 VAL A CA 1
ATOM 769 C C . VAL A 1 105 ? 12.700 3.524 -34.666 1.00 60.75 105 VAL A C 1
ATOM 771 O O . VAL A 1 105 ? 13.095 3.130 -35.764 1.00 60.75 105 VAL A O 1
ATOM 774 N N . ILE A 1 106 ? 13.306 3.161 -33.505 1.00 67.25 106 ILE A N 1
ATOM 775 C CA . ILE A 1 106 ? 14.315 2.073 -33.273 1.00 67.25 106 ILE A CA 1
ATOM 776 C C . ILE A 1 106 ? 13.580 0.740 -33.325 1.00 67.25 106 ILE A C 1
ATOM 778 O O . ILE A 1 106 ? 12.392 0.714 -33.107 1.00 67.25 106 ILE A O 1
ATOM 782 N N . THR A 1 107 ? 14.184 -0.403 -33.614 1.00 66.06 107 THR A N 1
ATOM 783 C CA . THR A 1 107 ? 13.634 -1.703 -33.154 1.00 66.06 107 THR A CA 1
ATOM 784 C C . THR A 1 107 ? 14.759 -2.711 -33.154 1.00 66.06 107 THR A C 1
ATOM 786 O O . THR A 1 107 ? 14.965 -3.351 -34.178 1.00 66.06 107 THR A O 1
ATOM 789 N N . VAL A 1 108 ? 15.550 -2.850 -32.079 1.00 67.88 108 VAL A N 1
ATOM 790 C CA . VAL A 1 108 ? 16.481 -4.017 -31.957 1.00 67.88 108 VAL A CA 1
ATOM 791 C C . VAL A 1 108 ? 15.642 -5.297 -32.111 1.00 67.88 108 VAL A C 1
ATOM 793 O O . VAL A 1 108 ? 14.490 -5.162 -31.807 1.00 67.88 108 VAL A O 1
ATOM 796 N N . LEU A 1 109 ? 16.036 -6.473 -32.616 1.00 60.81 109 LEU A N 1
ATOM 797 C CA . LEU A 1 109 ? 15.169 -7.655 -32.365 1.00 60.81 109 LEU A CA 1
ATOM 798 C C . LEU A 1 109 ? 15.861 -9.003 -32.547 1.00 60.81 109 LEU A C 1
ATOM 800 O O . LEU A 1 109 ? 16.617 -9.179 -33.503 1.00 60.81 109 LEU A O 1
ATOM 804 N N . GLY A 1 110 ? 15.502 -9.954 -31.661 1.00 64.75 110 GLY A N 1
ATOM 805 C CA . GLY A 1 110 ? 15.825 -11.395 -31.668 1.00 64.75 110 GLY A CA 1
ATOM 806 C C . GLY A 1 110 ? 16.431 -11.989 -30.368 1.00 64.75 110 GLY A C 1
ATOM 807 O O . GLY A 1 110 ? 16.621 -11.304 -29.366 1.00 64.75 110 GLY A O 1
ATOM 808 N N . ASP A 1 111 ? 16.819 -13.271 -30.392 1.00 56.56 111 ASP A N 1
ATOM 809 C CA . ASP A 1 111 ? 17.436 -13.960 -29.245 1.00 56.56 111 ASP A CA 1
ATOM 810 C C . ASP A 1 111 ? 18.891 -13.532 -29.074 1.00 56.56 111 ASP A C 1
ATOM 812 O O . ASP A 1 111 ? 19.648 -13.484 -30.048 1.00 56.56 111 ASP A O 1
ATOM 816 N N . ASN A 1 112 ? 19.292 -13.129 -27.867 1.00 57.19 112 ASN A N 1
ATOM 817 C CA . ASN A 1 112 ? 20.535 -12.362 -27.710 1.00 57.19 112 ASN A CA 1
ATOM 818 C C . ASN A 1 112 ? 20.575 -11.089 -28.577 1.00 57.19 112 ASN A C 1
ATOM 820 O O . ASN A 1 112 ? 21.633 -10.505 -28.802 1.00 57.19 112 ASN A O 1
ATOM 824 N N . ASN A 1 113 ? 19.422 -10.649 -29.064 1.00 58.84 113 ASN A N 1
ATOM 825 C CA . ASN A 1 113 ? 19.262 -9.319 -29.579 1.00 58.84 113 ASN A CA 1
ATOM 826 C C . ASN A 1 113 ? 18.416 -8.596 -28.576 1.00 58.84 113 ASN A C 1
ATOM 828 O O . ASN A 1 113 ? 17.759 -9.127 -27.692 1.00 58.84 113 ASN A O 1
ATOM 832 N N . LYS A 1 114 ? 18.479 -7.324 -28.758 1.00 61.94 114 LYS A N 1
ATOM 833 C CA . LYS A 1 114 ? 17.808 -6.346 -27.960 1.00 61.94 114 LYS A CA 1
ATOM 834 C C . LYS A 1 114 ? 16.545 -5.985 -28.747 1.00 61.94 114 LYS A C 1
ATOM 836 O O . LYS A 1 114 ? 16.513 -6.330 -29.906 1.00 61.94 114 LYS A O 1
ATOM 841 N N . ASP A 1 115 ? 15.551 -5.300 -28.205 1.00 61.00 115 ASP A N 1
ATOM 842 C CA . ASP A 1 115 ? 14.756 -4.334 -28.986 1.00 61.00 115 ASP A CA 1
ATOM 843 C C . ASP A 1 115 ? 15.116 -2.947 -28.512 1.00 61.00 115 ASP A C 1
ATOM 845 O O . ASP A 1 115 ? 15.797 -2.872 -27.512 1.00 61.00 115 ASP A O 1
ATOM 849 N N . ILE A 1 116 ? 14.796 -1.878 -29.233 1.00 58.44 116 ILE A N 1
ATOM 850 C CA . ILE A 1 116 ? 14.778 -0.457 -28.796 1.00 58.44 116 ILE A CA 1
ATOM 851 C C . ILE A 1 116 ? 13.848 0.169 -29.792 1.00 58.44 116 ILE A C 1
ATOM 853 O O . ILE A 1 116 ? 14.143 -0.067 -30.926 1.00 58.44 116 ILE A O 1
ATOM 857 N N . ASN A 1 117 ? 12.778 0.888 -29.463 1.00 59.16 117 ASN A N 1
ATOM 858 C CA . ASN A 1 117 ? 11.934 1.545 -30.463 1.00 59.16 117 ASN A CA 1
ATOM 859 C C . ASN A 1 117 ? 11.595 2.964 -30.129 1.00 59.16 117 ASN A C 1
ATOM 861 O O . ASN A 1 117 ? 10.465 3.257 -29.768 1.00 59.16 117 ASN A O 1
ATOM 865 N N . GLU A 1 118 ? 12.573 3.872 -30.175 1.00 49.50 118 GLU A N 1
ATOM 866 C CA . GLU A 1 118 ? 12.201 5.289 -30.168 1.00 49.50 118 GLU A CA 1
ATOM 867 C C . GLU A 1 118 ? 11.398 5.388 -31.418 1.00 49.50 118 GLU A C 1
ATOM 869 O O . GLU A 1 118 ? 12.093 5.197 -32.358 1.00 49.50 118 GLU A O 1
ATOM 874 N N . ASN A 1 119 ? 10.081 5.582 -31.499 1.00 53.56 119 ASN A N 1
ATOM 875 C CA . ASN A 1 119 ? 9.734 6.729 -32.292 1.00 53.56 119 ASN A CA 1
ATOM 876 C C . ASN A 1 119 ? 9.983 7.864 -31.320 1.00 53.56 119 ASN A C 1
ATOM 878 O O . ASN A 1 119 ? 9.426 7.878 -30.238 1.00 53.56 119 ASN A O 1
ATOM 882 N N . SER A 1 120 ? 10.765 8.844 -31.706 1.00 55.09 120 SER A N 1
ATOM 883 C CA . SER A 1 120 ? 10.199 10.180 -31.560 1.00 55.09 120 SER A CA 1
ATOM 884 C C . SER A 1 120 ? 10.626 11.010 -30.388 1.00 55.09 120 SER A C 1
ATOM 886 O O . SER A 1 120 ? 9.959 11.980 -30.073 1.00 55.09 120 SER A O 1
ATOM 888 N N . GLY A 1 121 ? 11.706 10.672 -29.712 1.00 57.69 121 GLY A N 1
ATOM 889 C CA . GLY A 1 121 ? 11.695 10.968 -28.290 1.00 57.69 121 GLY A CA 1
ATOM 890 C C . GLY A 1 121 ? 10.864 9.903 -27.578 1.00 57.69 121 GLY A C 1
ATOM 891 O O . GLY A 1 121 ? 9.701 9.690 -27.853 1.00 57.69 121 GLY A O 1
ATOM 892 N N . SER A 1 122 ? 11.397 9.145 -26.644 1.00 62.62 122 SER A N 1
ATOM 893 C CA . SER A 1 122 ? 12.404 8.159 -27.018 1.00 62.62 122 SER A CA 1
ATOM 894 C C . SER A 1 122 ? 12.231 6.943 -26.119 1.00 62.62 122 SER A C 1
ATOM 896 O O . SER A 1 122 ? 12.009 7.072 -24.919 1.00 62.62 122 SER A O 1
ATOM 898 N N . VAL A 1 123 ? 12.342 5.763 -26.712 1.00 73.69 123 VAL A N 1
ATOM 899 C CA . VAL A 1 123 ? 12.293 4.449 -26.080 1.00 73.69 123 VAL A CA 1
ATOM 900 C C . VAL A 1 123 ? 13.692 3.860 -26.041 1.00 73.69 123 VAL A C 1
ATOM 902 O O . VAL A 1 123 ? 14.368 3.784 -27.060 1.00 73.69 123 VAL A O 1
ATOM 905 N N . SER A 1 124 ? 14.059 3.320 -24.892 1.00 75.62 124 SER A N 1
ATOM 906 C CA . SER A 1 124 ? 15.225 2.488 -24.656 1.00 75.62 124 SER A CA 1
ATOM 907 C C . SER A 1 124 ? 14.759 1.133 -24.153 1.00 75.62 124 SER A C 1
ATOM 909 O O . SER A 1 124 ? 13.918 1.045 -23.264 1.00 75.62 124 SER A O 1
ATOM 911 N N . ILE A 1 125 ? 15.291 0.065 -24.718 1.00 77.38 125 ILE A N 1
ATOM 912 C CA . ILE A 1 125 ? 14.919 -1.301 -24.374 1.00 77.38 125 ILE A CA 1
ATOM 913 C C . ILE A 1 125 ? 16.200 -2.128 -24.252 1.00 77.38 125 ILE A C 1
ATOM 915 O O . ILE A 1 125 ? 17.139 -2.050 -25.050 1.00 77.38 125 ILE A O 1
ATOM 919 N N . VAL A 1 126 ? 16.261 -2.897 -23.176 1.00 76.38 126 VAL A N 1
ATOM 920 C CA . VAL A 1 126 ? 17.413 -3.689 -22.778 1.00 76.38 126 VAL A CA 1
ATOM 921 C C . VAL A 1 126 ? 16.932 -5.071 -22.395 1.00 76.38 126 VAL A C 1
ATOM 923 O O . VAL A 1 126 ? 16.268 -5.259 -21.380 1.00 76.38 126 VAL A O 1
ATOM 926 N N . GLY A 1 127 ? 17.352 -6.027 -23.212 1.00 71.94 127 GLY A N 1
ATOM 927 C CA . GLY A 1 127 ? 17.054 -7.440 -23.091 1.00 71.94 127 GLY A CA 1
ATOM 928 C C . GLY A 1 127 ? 16.394 -7.955 -24.355 1.00 71.94 127 GLY A C 1
ATOM 929 O O . GLY A 1 127 ? 16.023 -7.185 -25.248 1.00 71.94 127 GLY A O 1
ATOM 930 N N . ASN A 1 128 ? 16.314 -9.268 -24.427 1.00 71.19 128 ASN A N 1
ATOM 931 C CA . ASN A 1 128 ? 15.754 -9.959 -25.563 1.00 71.19 128 ASN A CA 1
ATOM 932 C C . ASN A 1 128 ? 14.247 -10.026 -25.475 1.00 71.19 128 ASN A C 1
ATOM 934 O O . ASN A 1 128 ? 13.650 -9.949 -24.402 1.00 71.19 128 ASN A O 1
ATOM 938 N N . ASN A 1 129 ? 13.635 -10.173 -26.640 1.00 73.06 129 ASN A N 1
ATOM 939 C CA . ASN A 1 129 ? 12.204 -10.408 -26.740 1.00 73.06 129 ASN A CA 1
ATOM 940 C C . ASN A 1 129 ? 11.386 -9.274 -26.099 1.00 73.06 129 ASN A C 1
ATOM 942 O O . ASN A 1 129 ? 10.315 -9.509 -25.550 1.00 73.06 129 ASN A O 1
ATOM 946 N N . ASN A 1 130 ? 11.893 -8.042 -26.122 1.00 79.31 130 ASN A N 1
ATOM 947 C CA . ASN A 1 130 ? 11.154 -6.893 -25.616 1.00 79.31 130 ASN A CA 1
ATOM 948 C C . ASN A 1 130 ? 10.397 -6.260 -26.762 1.00 79.31 130 ASN A C 1
ATOM 950 O O . ASN A 1 130 ? 10.856 -5.348 -27.439 1.00 79.31 130 ASN A O 1
ATOM 954 N N . THR A 1 131 ? 9.222 -6.791 -27.003 1.00 73.31 131 THR A N 1
ATOM 955 C CA . THR A 1 131 ? 8.537 -6.563 -28.258 1.00 73.31 131 THR A CA 1
ATOM 956 C C . THR A 1 131 ? 7.413 -5.550 -28.077 1.00 73.31 131 THR A C 1
ATOM 958 O O . THR A 1 131 ? 6.822 -5.409 -27.010 1.00 73.31 131 THR A O 1
ATOM 961 N N . GLY A 1 132 ? 7.107 -4.793 -29.131 1.00 72.50 132 GLY A N 1
ATOM 962 C CA . GLY A 1 132 ? 5.916 -3.933 -29.124 1.00 72.50 132 GLY A CA 1
ATOM 963 C C . GLY A 1 132 ? 6.036 -2.699 -28.233 1.00 72.50 132 GLY A C 1
ATOM 964 O O . GLY A 1 132 ? 5.059 -2.260 -27.629 1.00 72.50 132 GLY A O 1
ATOM 965 N N . VAL A 1 133 ? 7.234 -2.137 -28.176 1.00 79.06 133 VAL A N 1
ATOM 966 C CA . VAL A 1 133 ? 7.538 -1.005 -27.323 1.00 79.06 133 VAL A CA 1
ATOM 967 C C . VAL A 1 133 ? 7.429 0.302 -28.097 1.00 79.06 133 VAL A C 1
ATOM 969 O O . VAL A 1 133 ? 7.987 0.442 -29.178 1.00 79.06 133 VAL A O 1
ATOM 972 N N . GLN A 1 134 ? 6.708 1.266 -27.542 1.00 78.56 134 GLN A N 1
ATOM 973 C CA . GLN A 1 134 ? 6.461 2.574 -28.124 1.00 78.56 134 GLN A CA 1
ATOM 974 C C . GLN A 1 134 ? 6.380 3.613 -27.017 1.00 78.56 134 GLN A C 1
ATOM 976 O O . GLN A 1 134 ? 5.689 3.431 -26.013 1.00 78.56 134 GLN A O 1
ATOM 981 N N . SER A 1 135 ? 7.025 4.745 -27.252 1.00 77.31 135 SER A N 1
ATOM 982 C CA . SER A 1 135 ? 6.950 5.896 -26.372 1.00 77.31 135 SER A CA 1
ATOM 983 C C . SER A 1 135 ? 6.558 7.118 -27.153 1.00 77.31 135 SER A C 1
ATOM 985 O O . SER A 1 135 ? 6.985 7.304 -28.288 1.00 77.31 135 SER A O 1
ATOM 987 N N . ASN A 1 136 ? 5.742 7.936 -26.501 1.00 77.44 136 ASN A N 1
ATOM 988 C CA . ASN A 1 136 ? 5.534 9.312 -26.916 1.00 77.44 136 ASN A CA 1
ATOM 989 C C . ASN A 1 136 ? 6.687 10.198 -26.428 1.00 77.44 136 ASN A C 1
ATOM 991 O O . ASN A 1 136 ? 6.952 11.240 -27.022 1.00 77.44 136 ASN A O 1
ATOM 995 N N . LYS A 1 137 ? 7.320 9.808 -25.310 1.00 76.25 137 LYS A N 1
ATOM 996 C CA . LYS A 1 137 ? 8.470 10.467 -24.692 1.00 76.25 137 LYS A CA 1
ATOM 997 C C . LYS A 1 137 ? 9.072 9.597 -23.580 1.00 76.25 137 LYS A C 1
ATOM 999 O O . LYS A 1 137 ? 8.345 9.161 -22.709 1.00 76.25 137 LYS A O 1
ATOM 1004 N N . ASN A 1 138 ? 10.381 9.390 -23.511 1.00 80.12 138 ASN A N 1
ATOM 1005 C CA . ASN A 1 138 ? 11.037 8.799 -22.328 1.00 80.12 138 ASN A CA 1
ATOM 1006 C C . ASN A 1 138 ? 10.452 7.455 -21.817 1.00 80.12 138 ASN A C 1
ATOM 1008 O O . ASN A 1 138 ? 9.850 7.390 -20.747 1.00 80.12 138 ASN A O 1
ATOM 1012 N N . LEU A 1 139 ? 10.684 6.358 -22.532 1.00 85.81 139 LEU A N 1
ATOM 1013 C CA . LEU A 1 139 ? 10.399 5.001 -22.058 1.00 85.81 139 LEU A CA 1
ATOM 1014 C C . LEU A 1 139 ? 11.683 4.206 -21.890 1.00 85.81 139 LEU A C 1
ATOM 1016 O O . LEU A 1 139 ? 12.489 4.136 -22.812 1.00 85.81 139 LEU A O 1
ATOM 1020 N N . VAL A 1 140 ? 11.847 3.550 -20.748 1.00 89.12 140 VAL A N 1
ATOM 1021 C CA . VAL A 1 140 ? 12.958 2.633 -20.496 1.00 89.12 140 VAL A CA 1
ATOM 1022 C C . VAL A 1 140 ? 12.432 1.263 -20.108 1.00 89.12 140 VAL A C 1
ATOM 1024 O O . VAL A 1 140 ? 11.636 1.144 -19.180 1.00 89.12 140 VAL A O 1
ATOM 1027 N N . ILE A 1 141 ? 12.922 0.226 -20.781 1.00 88.12 141 ILE A N 1
ATOM 1028 C CA . ILE A 1 141 ? 12.616 -1.174 -20.493 1.00 88.12 141 ILE A CA 1
ATOM 1029 C C . ILE A 1 141 ? 13.897 -1.942 -20.260 1.00 88.12 141 ILE A C 1
ATOM 1031 O O . ILE A 1 141 ? 14.810 -1.915 -21.080 1.00 88.12 141 ILE A O 1
ATOM 1035 N N . VAL A 1 142 ? 13.942 -2.651 -19.141 1.00 90.19 142 VAL A N 1
ATOM 1036 C CA . VAL A 1 142 ? 15.020 -3.545 -18.751 1.00 90.19 142 VAL A CA 1
ATOM 1037 C C . VAL A 1 142 ? 14.411 -4.854 -18.276 1.00 90.19 142 VAL A C 1
ATOM 1039 O O . VAL A 1 142 ? 13.769 -4.921 -17.229 1.00 90.19 142 VAL A O 1
ATOM 1042 N N . GLY A 1 143 ? 14.670 -5.896 -19.048 1.00 87.69 143 GLY A N 1
ATOM 1043 C CA . GLY A 1 143 ? 14.226 -7.260 -18.821 1.00 87.69 143 GLY A CA 1
ATOM 1044 C C . GLY A 1 143 ? 13.911 -7.908 -20.149 1.00 87.69 143 GLY A C 1
ATOM 1045 O O . GLY A 1 143 ? 14.410 -7.462 -21.166 1.00 87.69 143 GLY A O 1
ATOM 1046 N N . HIS A 1 144 ? 13.143 -8.976 -20.160 1.00 85.88 144 HIS A N 1
ATOM 1047 C CA . HIS A 1 144 ? 12.849 -9.698 -21.387 1.00 85.88 144 HIS A CA 1
ATOM 1048 C C . HIS A 1 144 ? 11.375 -10.040 -21.445 1.00 85.88 144 HIS A C 1
ATOM 1050 O O . HIS A 1 144 ? 10.681 -10.017 -20.424 1.00 85.88 144 HIS A O 1
ATOM 1056 N N . ASN A 1 145 ? 10.900 -10.388 -22.636 1.00 87.06 145 ASN A N 1
ATOM 1057 C CA . ASN A 1 145 ? 9.494 -10.729 -22.846 1.00 87.06 145 ASN A CA 1
ATOM 1058 C C . ASN A 1 145 ? 8.568 -9.616 -22.328 1.00 87.06 145 ASN A C 1
ATOM 1060 O O . ASN A 1 145 ? 7.510 -9.889 -21.768 1.00 87.06 145 ASN A O 1
ATOM 1064 N N . ASN A 1 146 ? 9.018 -8.361 -22.377 1.00 89.25 146 ASN A N 1
ATOM 1065 C CA . ASN A 1 146 ? 8.155 -7.245 -22.044 1.00 89.25 146 ASN A CA 1
ATOM 1066 C C . ASN A 1 146 ? 7.418 -6.863 -23.302 1.00 89.25 146 ASN A C 1
ATOM 1068 O O . ASN A 1 146 ? 8.035 -6.512 -24.309 1.00 89.25 146 ASN A O 1
ATOM 1072 N N . GLU A 1 147 ? 6.109 -6.992 -23.214 1.00 83.81 147 GLU A N 1
ATOM 1073 C CA . GLU A 1 147 ? 5.226 -6.950 -24.356 1.00 83.81 147 GLU A CA 1
ATOM 1074 C C . GLU A 1 147 ? 4.272 -5.770 -24.177 1.00 83.81 147 GLU A C 1
ATOM 1076 O O . GLU A 1 147 ? 3.853 -5.439 -23.066 1.00 83.81 147 GLU A O 1
ATOM 1081 N N . ASP A 1 148 ? 3.920 -5.125 -25.285 1.00 82.94 148 ASP A N 1
ATOM 1082 C CA . ASP A 1 148 ? 2.776 -4.214 -25.355 1.00 82.94 148 ASP A CA 1
ATOM 1083 C C . ASP A 1 148 ? 2.873 -2.931 -24.523 1.00 82.94 148 ASP A C 1
ATOM 1085 O O . ASP A 1 148 ? 1.908 -2.446 -23.925 1.00 82.94 148 ASP A O 1
ATOM 1089 N N . ILE A 1 149 ? 4.041 -2.303 -24.577 1.00 86.94 149 ILE A N 1
ATOM 1090 C CA . ILE A 1 149 ? 4.310 -1.068 -23.853 1.00 86.94 149 ILE A CA 1
ATOM 1091 C C . ILE A 1 149 ? 4.123 0.100 -24.807 1.00 86.94 149 ILE A C 1
ATOM 1093 O O . ILE A 1 149 ? 4.968 0.332 -25.665 1.00 86.94 149 ILE A O 1
ATOM 1097 N N . ARG A 1 150 ? 2.997 0.814 -24.698 1.00 85.50 150 ARG A N 1
ATOM 1098 C CA . ARG A 1 150 ? 2.544 1.722 -25.761 1.00 85.50 150 ARG A CA 1
ATOM 1099 C C . ARG A 1 150 ? 2.204 3.118 -25.292 1.00 85.50 150 ARG A C 1
ATOM 1101 O O . ARG A 1 150 ? 1.513 3.272 -24.292 1.00 85.50 150 ARG A O 1
ATOM 1108 N N . ASN A 1 151 ? 2.590 4.111 -26.102 1.00 83.12 151 ASN A N 1
ATOM 1109 C CA . ASN A 1 151 ? 2.235 5.526 -25.929 1.00 83.12 151 ASN A CA 1
ATOM 1110 C C . ASN A 1 151 ? 2.526 6.042 -24.523 1.00 83.12 151 ASN A C 1
ATOM 1112 O O . ASN A 1 151 ? 1.897 6.983 -24.037 1.00 83.12 151 ASN A O 1
ATOM 1116 N N . VAL A 1 152 ? 3.474 5.386 -23.867 1.00 86.75 152 VAL A N 1
ATOM 1117 C CA . VAL A 1 152 ? 3.849 5.746 -22.526 1.00 86.75 152 VAL A CA 1
ATOM 1118 C C . VAL A 1 152 ? 4.836 6.885 -22.624 1.00 86.75 152 VAL A C 1
ATOM 1120 O O . VAL A 1 152 ? 5.753 6.888 -23.459 1.00 86.75 152 VAL A O 1
ATOM 1123 N N . SER A 1 153 ? 4.590 7.866 -21.776 1.00 88.50 153 SER A N 1
ATOM 1124 C CA . SER A 1 153 ? 5.516 8.948 -21.532 1.00 88.50 153 SER A CA 1
ATOM 1125 C C . SER A 1 153 ? 6.169 8.738 -20.178 1.00 88.50 153 SER A C 1
ATOM 1127 O O . SER A 1 153 ? 5.503 8.270 -19.258 1.00 88.50 153 SER A O 1
ATOM 1129 N N . ASP A 1 154 ? 7.445 9.061 -20.042 1.00 90.75 154 ASP A N 1
ATOM 1130 C CA . ASP A 1 154 ? 8.120 9.189 -18.746 1.00 90.75 154 ASP A CA 1
ATOM 1131 C C . ASP A 1 154 ? 7.978 7.930 -17.867 1.00 90.75 154 ASP A C 1
ATOM 1133 O O . ASP A 1 154 ? 7.547 7.975 -16.719 1.00 90.75 154 ASP A O 1
ATOM 1137 N N . THR A 1 155 ? 8.283 6.766 -18.445 1.00 93.31 155 THR A N 1
ATOM 1138 C CA . THR A 1 155 ? 7.956 5.453 -17.872 1.00 93.31 155 THR A CA 1
ATOM 1139 C C . THR A 1 155 ? 9.163 4.530 -17.792 1.00 93.31 155 THR A C 1
ATOM 1141 O O . THR A 1 155 ? 9.919 4.381 -18.753 1.00 93.31 155 THR A O 1
ATOM 1144 N N . PHE A 1 156 ? 9.313 3.860 -16.648 1.00 95.38 156 PHE A N 1
ATOM 1145 C CA . PHE A 1 156 ? 10.412 2.941 -16.365 1.00 95.38 156 PHE A CA 1
ATOM 1146 C C . PHE A 1 156 ? 9.901 1.540 -16.061 1.00 95.38 156 PHE A C 1
ATOM 1148 O O . PHE A 1 156 ? 9.051 1.334 -15.200 1.00 95.38 156 PHE A O 1
ATOM 1155 N N . ILE A 1 157 ? 10.461 0.547 -16.734 1.00 95.00 157 ILE A N 1
ATOM 1156 C CA . ILE A 1 157 ? 10.084 -0.850 -16.578 1.00 95.00 157 ILE A CA 1
ATOM 1157 C C . ILE A 1 157 ? 11.353 -1.641 -16.301 1.00 95.00 157 ILE A C 1
ATOM 1159 O O . ILE A 1 157 ? 12.191 -1.818 -17.178 1.00 95.00 157 ILE A O 1
ATOM 1163 N N . LEU A 1 158 ? 11.493 -2.100 -15.060 1.00 95.88 158 LEU A N 1
ATOM 1164 C CA . LEU A 1 158 ? 12.600 -2.928 -14.587 1.00 95.88 158 LEU A CA 1
ATOM 1165 C C . LEU A 1 158 ? 12.045 -4.293 -14.186 1.00 95.88 158 LEU A C 1
ATOM 1167 O O . LEU A 1 158 ? 11.868 -4.631 -13.011 1.00 95.88 158 LEU A O 1
ATOM 1171 N N . ALA A 1 159 ? 11.656 -5.037 -15.208 1.00 95.38 159 ALA A N 1
ATOM 1172 C CA . ALA A 1 159 ? 10.826 -6.213 -15.080 1.00 95.38 159 ALA A CA 1
ATOM 1173 C C . ALA A 1 159 ? 10.853 -7.024 -16.373 1.00 95.38 159 ALA A C 1
ATOM 1175 O O . ALA A 1 159 ? 11.354 -6.580 -17.394 1.00 95.38 159 ALA A O 1
ATOM 1176 N N . SER A 1 160 ? 10.345 -8.245 -16.308 1.00 94.44 160 SER A N 1
ATOM 1177 C CA . SER A 1 160 ? 10.163 -9.140 -17.455 1.00 94.44 160 SER A CA 1
ATOM 1178 C C . SER A 1 160 ? 8.714 -9.591 -17.467 1.00 94.44 160 SER A C 1
ATOM 1180 O O . SER A 1 160 ? 8.111 -9.647 -16.394 1.00 94.44 160 SER A O 1
ATOM 1182 N N . ASN A 1 161 ? 8.157 -9.948 -18.619 1.00 94.12 161 ASN A N 1
ATOM 1183 C CA . ASN A 1 161 ? 6.767 -10.409 -18.714 1.00 94.12 161 ASN A CA 1
ATOM 1184 C C . ASN A 1 161 ? 5.748 -9.386 -18.155 1.00 94.12 161 ASN A C 1
ATOM 1186 O O . ASN A 1 161 ? 4.792 -9.776 -17.482 1.00 94.12 161 ASN A O 1
ATOM 1190 N N . VAL A 1 162 ? 5.982 -8.080 -18.352 1.00 95.19 162 VAL A N 1
ATOM 1191 C CA . VAL A 1 162 ? 5.082 -7.019 -17.858 1.00 95.19 162 VAL A CA 1
ATOM 1192 C C . VAL A 1 162 ? 3.870 -6.762 -18.745 1.00 95.19 162 VAL A C 1
ATOM 1194 O O . VAL A 1 162 ? 3.947 -6.935 -19.956 1.00 95.19 162 VAL A O 1
ATOM 1197 N N . ILE A 1 163 ? 2.779 -6.279 -18.136 1.00 87.88 163 ILE A N 1
ATOM 1198 C CA . ILE A 1 163 ? 1.531 -5.882 -18.818 1.00 87.88 163 ILE A CA 1
ATOM 1199 C C . ILE A 1 163 ? 0.966 -4.557 -18.262 1.00 87.88 163 ILE A C 1
ATOM 1201 O O . ILE A 1 163 ? 1.348 -4.130 -17.176 1.00 87.88 163 ILE A O 1
ATOM 1205 N N . ASN A 1 164 ? 0.024 -3.911 -18.961 1.00 91.56 164 ASN A N 1
ATOM 1206 C CA . ASN A 1 164 ? -0.785 -2.766 -18.476 1.00 91.56 164 ASN A CA 1
ATOM 1207 C C . ASN A 1 164 ? -0.018 -1.519 -17.989 1.00 91.56 164 ASN A C 1
ATOM 1209 O O . ASN A 1 164 ? -0.489 -0.780 -17.119 1.00 91.56 164 ASN A O 1
ATOM 1213 N N . VAL A 1 165 ? 1.159 -1.267 -18.554 1.00 93.00 165 VAL A N 1
ATOM 1214 C CA . VAL A 1 165 ? 2.016 -0.126 -18.209 1.00 93.00 165 VAL A CA 1
ATOM 1215 C C . VAL A 1 165 ? 1.303 1.207 -18.469 1.00 93.00 165 VAL A C 1
ATOM 1217 O O . VAL A 1 165 ? 0.657 1.382 -19.497 1.00 93.00 165 VAL A O 1
ATOM 1220 N N . GLN A 1 166 ? 1.438 2.146 -17.533 1.00 93.25 166 GLN A N 1
ATOM 1221 C CA . GLN A 1 166 ? 0.902 3.504 -17.625 1.00 93.25 166 GLN A CA 1
ATOM 1222 C C . GLN A 1 166 ? 2.037 4.524 -17.779 1.00 93.25 166 GLN A C 1
ATOM 1224 O O . GLN A 1 166 ? 3.148 4.263 -17.321 1.00 93.25 166 GLN A O 1
ATOM 1229 N N . SER A 1 167 ? 1.746 5.689 -18.367 1.00 93.88 167 SER A N 1
ATOM 1230 C CA . SER A 1 167 ? 2.667 6.837 -18.364 1.00 93.88 167 SER A CA 1
ATOM 1231 C C . SER A 1 167 ? 3.051 7.255 -16.939 1.00 93.88 167 SER A C 1
ATOM 1233 O O . SER A 1 167 ? 2.347 6.934 -15.975 1.00 93.88 167 SER A O 1
ATOM 1235 N N . ASN A 1 168 ? 4.154 7.992 -16.806 1.00 95.38 168 ASN A N 1
ATOM 1236 C CA . ASN A 1 168 ? 4.662 8.544 -15.547 1.00 95.38 168 ASN A CA 1
ATOM 1237 C C . ASN A 1 168 ? 4.952 7.481 -14.469 1.00 95.38 168 ASN A C 1
ATOM 1239 O O . ASN A 1 168 ? 5.018 7.799 -13.286 1.00 95.38 168 ASN A O 1
ATOM 1243 N N . SER A 1 169 ? 5.066 6.199 -14.840 1.00 96.12 169 SER A N 1
ATOM 1244 C CA . SER A 1 169 ? 5.052 5.090 -13.878 1.00 96.12 169 SER A CA 1
ATOM 1245 C C . SER A 1 169 ? 6.339 4.268 -13.871 1.00 96.12 169 SER A C 1
ATOM 1247 O O . SER A 1 169 ? 7.094 4.226 -14.843 1.00 96.12 169 SER A O 1
ATOM 1249 N N . VAL A 1 170 ? 6.557 3.563 -12.760 1.00 97.56 170 VAL A N 1
ATOM 1250 C CA . VAL A 1 170 ? 7.630 2.581 -12.580 1.00 97.56 170 VAL A CA 1
ATOM 1251 C C . VAL A 1 170 ? 7.022 1.192 -12.390 1.00 97.56 170 VAL A C 1
ATOM 1253 O O . VAL A 1 170 ? 6.201 0.998 -11.498 1.00 97.56 170 VAL A O 1
ATOM 1256 N N . VAL A 1 171 ? 7.431 0.203 -13.187 1.00 97.88 171 VAL A N 1
ATOM 1257 C CA . VAL A 1 171 ? 6.988 -1.198 -13.061 1.00 97.88 171 VAL A CA 1
ATOM 1258 C C . VAL A 1 171 ? 8.178 -2.090 -12.704 1.00 97.88 171 VAL A C 1
ATOM 1260 O O . VAL A 1 171 ? 9.164 -2.131 -13.438 1.00 97.88 171 VAL A O 1
ATOM 1263 N N . LEU A 1 172 ? 8.095 -2.803 -11.575 1.00 97.50 172 LEU A N 1
ATOM 1264 C CA . LEU A 1 172 ? 9.200 -3.555 -10.967 1.00 97.50 172 LEU A CA 1
ATOM 1265 C C . LEU A 1 172 ? 8.887 -5.049 -10.815 1.00 97.50 172 LEU A C 1
ATOM 1267 O O . LEU A 1 172 ? 7.866 -5.417 -10.235 1.00 97.50 172 LEU A O 1
ATOM 1271 N N . GLY A 1 173 ? 9.815 -5.911 -11.243 1.00 97.12 173 GLY A N 1
ATOM 1272 C CA . GLY A 1 173 ? 9.790 -7.361 -11.005 1.00 97.12 173 GLY A CA 1
ATOM 1273 C C . GLY A 1 173 ? 9.078 -8.206 -12.074 1.00 97.12 173 GLY A C 1
ATOM 1274 O O . GLY A 1 173 ? 8.176 -7.753 -12.766 1.00 97.12 173 GLY A O 1
ATOM 1275 N N . ASN A 1 174 ? 9.493 -9.471 -12.207 1.00 96.12 174 ASN A N 1
ATOM 1276 C CA . ASN A 1 174 ? 8.961 -10.414 -13.199 1.00 96.12 174 ASN A CA 1
ATOM 1277 C C . ASN A 1 174 ? 7.436 -10.611 -13.083 1.00 96.12 174 ASN A C 1
ATOM 1279 O O . ASN A 1 174 ? 6.936 -10.930 -12.009 1.00 96.12 174 ASN A O 1
ATOM 1283 N N . ALA A 1 175 ? 6.705 -10.517 -14.186 1.00 96.19 175 ALA A N 1
ATOM 1284 C CA . ALA A 1 175 ? 5.260 -10.690 -14.247 1.00 96.19 175 ALA A CA 1
ATOM 1285 C C . ALA A 1 175 ? 4.459 -9.679 -13.407 1.00 96.19 175 ALA A C 1
ATOM 1287 O O . ALA A 1 175 ? 3.409 -10.017 -12.857 1.00 96.19 175 ALA A O 1
ATOM 1288 N N . SER A 1 176 ? 4.972 -8.452 -13.299 1.00 97.38 176 SER A N 1
ATOM 1289 C CA . SER A 1 176 ? 4.248 -7.305 -12.746 1.00 97.38 176 SER A CA 1
ATOM 1290 C C . SER A 1 176 ? 3.333 -6.657 -13.778 1.00 97.38 176 SER A C 1
ATOM 1292 O O . SER A 1 176 ? 3.566 -6.745 -14.981 1.00 97.38 176 SER A O 1
ATOM 1294 N N . ALA A 1 177 ? 2.313 -5.955 -13.298 1.00 95.94 177 ALA A N 1
ATOM 1295 C CA . ALA A 1 177 ? 1.401 -5.199 -14.138 1.00 95.94 177 ALA A CA 1
ATOM 1296 C C . ALA A 1 177 ? 1.432 -3.722 -13.744 1.00 95.94 177 ALA A C 1
ATOM 1298 O O . ALA A 1 177 ? 1.429 -3.400 -12.558 1.00 95.94 177 ALA A O 1
ATOM 1299 N N . GLY A 1 178 ? 1.427 -2.812 -14.715 1.00 94.19 178 GLY A N 1
ATOM 1300 C CA . GLY A 1 178 ? 1.034 -1.435 -14.441 1.00 94.19 178 GLY A CA 1
ATOM 1301 C C . GLY A 1 178 ? -0.426 -1.374 -13.977 1.00 94.19 178 GLY A C 1
ATOM 1302 O O . GLY A 1 178 ? -1.213 -2.301 -14.192 1.00 94.19 178 GLY A O 1
ATOM 1303 N N . LYS A 1 179 ? -0.787 -0.284 -13.301 1.00 92.50 179 LYS A N 1
ATOM 1304 C CA . LYS A 1 179 ? -2.136 -0.055 -12.781 1.00 92.50 179 LYS A CA 1
ATOM 1305 C C . LYS A 1 179 ? -2.475 1.425 -12.910 1.00 92.50 179 LYS A C 1
ATOM 1307 O O . LYS A 1 179 ? -1.631 2.267 -12.620 1.00 92.50 179 LYS A O 1
ATOM 1312 N N . ALA A 1 180 ? -3.692 1.731 -13.356 1.00 91.81 180 ALA A N 1
ATOM 1313 C CA . ALA A 1 180 ? -4.183 3.105 -13.383 1.00 91.81 180 ALA A CA 1
ATOM 1314 C C . ALA A 1 180 ? -4.219 3.681 -11.962 1.00 91.81 180 ALA A C 1
ATOM 1316 O O . ALA A 1 180 ? -4.582 2.983 -11.007 1.00 91.81 180 ALA A O 1
ATOM 1317 N N . VAL A 1 181 ? -3.841 4.949 -11.827 1.00 94.06 181 VAL A N 1
ATOM 1318 C CA . VAL A 1 181 ? -3.869 5.630 -10.536 1.00 94.06 181 VAL A CA 1
ATOM 1319 C C . VAL A 1 181 ? -5.324 5.784 -10.107 1.00 94.06 181 VAL A C 1
ATOM 1321 O O . VAL A 1 181 ? -6.169 6.232 -10.876 1.00 94.06 181 VAL A O 1
ATOM 1324 N N . THR A 1 182 ? -5.632 5.369 -8.881 1.00 93.06 182 THR A N 1
ATOM 1325 C CA . THR A 1 182 ? -6.952 5.581 -8.280 1.00 93.06 182 THR A CA 1
ATOM 1326 C C . THR A 1 182 ? -6.842 6.746 -7.313 1.00 93.06 182 THR A C 1
ATOM 1328 O O . THR A 1 182 ? -6.106 6.657 -6.331 1.00 93.06 182 THR A O 1
ATOM 1331 N N . GLU A 1 183 ? -7.553 7.834 -7.594 1.00 94.38 183 GLU A N 1
ATOM 1332 C CA . GLU A 1 183 ? -7.589 8.986 -6.698 1.00 94.38 183 GLU A CA 1
ATOM 1333 C C . GLU A 1 183 ? -8.434 8.642 -5.468 1.00 94.38 183 GLU A C 1
ATOM 1335 O O . GLU A 1 183 ? -9.620 8.325 -5.576 1.00 94.38 183 GLU A O 1
ATOM 1340 N N . VAL A 1 184 ? -7.821 8.694 -4.288 1.00 94.19 184 VAL A N 1
ATOM 1341 C CA . VAL A 1 184 ? -8.507 8.475 -3.012 1.00 94.19 184 VAL A CA 1
ATOM 1342 C C . VAL A 1 184 ? -8.182 9.651 -2.105 1.00 94.19 184 VAL A C 1
ATOM 1344 O O . VAL A 1 184 ? -7.086 9.746 -1.563 1.00 94.19 184 VAL A O 1
ATOM 1347 N N . SER A 1 185 ? -9.128 10.576 -1.968 1.00 95.62 185 SER A N 1
ATOM 1348 C CA . SER A 1 185 ? -8.954 11.795 -1.165 1.00 95.62 185 SER A CA 1
ATOM 1349 C C . SER A 1 185 ? -9.535 11.682 0.240 1.00 95.62 185 SER A C 1
ATOM 1351 O O . SER A 1 185 ? -9.127 12.412 1.142 1.00 95.62 185 SER A O 1
ATOM 1353 N N . ASN A 1 186 ? -10.496 10.779 0.432 1.00 96.00 186 ASN A N 1
ATOM 1354 C CA . ASN A 1 186 ? -11.146 10.547 1.709 1.00 96.00 186 ASN A CA 1
ATOM 1355 C C . ASN A 1 186 ? -11.822 9.171 1.757 1.00 96.00 186 ASN A C 1
ATOM 1357 O O . ASN A 1 186 ? -12.015 8.522 0.727 1.00 96.00 186 ASN A O 1
ATOM 1361 N N . GLN A 1 187 ? -12.210 8.758 2.960 1.00 96.19 187 GLN A N 1
ATOM 1362 C CA . GLN A 1 187 ? -13.082 7.613 3.188 1.00 96.19 187 GLN A CA 1
ATOM 1363 C C . GLN A 1 187 ? -14.030 7.890 4.359 1.00 96.19 187 GLN A C 1
ATOM 1365 O O . GLN A 1 187 ? -13.613 8.395 5.401 1.00 96.19 187 GLN A O 1
ATOM 1370 N N . GLU A 1 188 ? -15.304 7.530 4.210 1.00 97.06 188 GLU A N 1
ATOM 1371 C CA . GLU A 1 188 ? -16.266 7.550 5.312 1.00 97.06 188 GLU A CA 1
ATOM 1372 C C . GLU A 1 188 ? -16.204 6.236 6.100 1.00 97.06 188 GLU A C 1
ATOM 1374 O O . GLU A 1 188 ? -16.286 5.143 5.533 1.00 97.06 188 GLU A O 1
ATOM 1379 N N . MET A 1 189 ? -16.062 6.336 7.420 1.00 94.94 189 MET A N 1
ATOM 1380 C CA . MET A 1 189 ? -16.127 5.199 8.336 1.00 94.94 189 MET A CA 1
ATOM 1381 C C . MET A 1 189 ? -16.998 5.581 9.533 1.00 94.94 189 MET A C 1
ATOM 1383 O O . MET A 1 189 ? -16.744 6.586 10.193 1.00 94.94 189 MET A O 1
ATOM 1387 N N . ALA A 1 190 ? -18.036 4.784 9.809 1.00 94.25 190 ALA A N 1
ATOM 1388 C CA . ALA A 1 190 ? -18.969 5.002 10.921 1.00 94.25 190 ALA A CA 1
ATOM 1389 C C . ALA A 1 190 ? -19.541 6.440 11.000 1.00 94.25 190 ALA A C 1
ATOM 1391 O O . ALA A 1 190 ? -19.659 7.010 12.083 1.00 94.25 190 ALA A O 1
ATOM 1392 N N . GLY A 1 191 ? -19.873 7.043 9.851 1.00 94.94 191 GLY A N 1
ATOM 1393 C CA . GLY A 1 191 ? -20.423 8.403 9.773 1.00 94.94 191 GLY A CA 1
ATOM 1394 C C . GLY A 1 191 ? -19.396 9.530 9.934 1.00 94.94 191 GLY A C 1
ATOM 1395 O O . GLY A 1 191 ? -19.778 10.695 10.000 1.00 94.94 191 GLY A O 1
ATOM 1396 N N . THR A 1 192 ? -18.100 9.208 10.012 1.00 96.56 192 THR A N 1
ATOM 1397 C CA . THR A 1 192 ? -17.007 10.189 10.044 1.00 96.56 192 THR A CA 1
ATOM 1398 C C . THR A 1 192 ? -16.212 10.126 8.745 1.00 96.56 192 THR A C 1
ATOM 1400 O O . THR A 1 192 ? -15.742 9.060 8.349 1.00 96.56 192 THR A O 1
ATOM 1403 N N . THR A 1 193 ? -16.033 11.271 8.086 1.00 96.94 193 THR A N 1
ATOM 1404 C CA . THR A 1 193 ? -15.169 11.395 6.906 1.00 96.94 193 THR A CA 1
ATOM 1405 C C . THR A 1 193 ? -13.717 11.601 7.330 1.00 96.94 193 THR A C 1
ATOM 1407 O O . THR A 1 193 ? -13.391 12.579 8.002 1.00 96.94 193 THR A O 1
ATOM 1410 N N . TYR A 1 194 ? -12.836 10.703 6.895 1.00 95.25 194 TYR A N 1
ATOM 1411 C CA . TYR A 1 194 ? -11.391 10.810 7.067 1.00 95.25 194 TYR A CA 1
ATOM 1412 C C . TYR A 1 194 ? -10.769 11.310 5.771 1.00 95.25 194 TYR A C 1
ATOM 1414 O O . TYR A 1 194 ? -10.825 10.618 4.759 1.00 95.25 194 TYR A O 1
ATOM 1422 N N . ASN A 1 195 ? -10.187 12.507 5.800 1.00 95.44 195 ASN A N 1
ATOM 1423 C CA . ASN A 1 195 ? -9.448 13.058 4.666 1.00 95.44 195 ASN A CA 1
ATOM 1424 C C . ASN A 1 195 ? -8.004 12.550 4.691 1.00 95.44 195 ASN A C 1
ATOM 1426 O O . ASN A 1 195 ? -7.392 12.496 5.759 1.00 95.44 195 ASN A O 1
ATOM 1430 N N . PHE A 1 196 ? -7.458 12.214 3.525 1.00 95.69 196 PHE A N 1
ATOM 1431 C CA . PHE A 1 196 ? -6.089 11.724 3.387 1.00 95.69 196 PHE A CA 1
ATOM 1432 C C . PHE A 1 196 ? -5.162 12.808 2.834 1.00 95.69 196 PHE A C 1
ATOM 1434 O O . PHE A 1 196 ? -5.547 13.601 1.974 1.00 95.69 196 PHE A O 1
ATOM 1441 N N . ALA A 1 197 ? -3.925 12.836 3.330 1.00 94.25 197 ALA A N 1
ATOM 1442 C CA . ALA A 1 197 ? -2.864 13.648 2.752 1.00 94.25 197 ALA A CA 1
ATOM 1443 C C . ALA A 1 197 ? -2.302 12.976 1.493 1.00 94.25 197 ALA A C 1
ATOM 1445 O O . ALA A 1 197 ? -2.203 11.754 1.439 1.00 94.25 197 ALA A O 1
ATOM 1446 N N . GLY A 1 198 ? -1.919 13.784 0.499 1.00 91.25 198 GLY A N 1
ATOM 1447 C CA . GLY A 1 198 ? -1.359 13.297 -0.764 1.00 91.25 198 GLY A CA 1
ATOM 1448 C C . GLY A 1 198 ? -2.372 12.514 -1.601 1.00 91.25 198 GLY A C 1
ATOM 1449 O O . GLY A 1 198 ? -2.489 11.299 -1.486 1.00 91.25 198 GLY A O 1
ATOM 1450 N N . VAL A 1 199 ? -3.089 13.200 -2.491 1.00 93.38 199 VAL A N 1
ATOM 1451 C CA . VAL A 1 199 ? -3.985 12.539 -3.451 1.00 93.38 199 VAL A CA 1
ATOM 1452 C C . VAL A 1 199 ? -3.174 12.164 -4.685 1.00 93.38 199 VAL A C 1
ATOM 1454 O O . VAL A 1 199 ? -2.600 13.032 -5.344 1.00 93.38 199 VAL A O 1
ATOM 1457 N N . ALA A 1 200 ? -3.096 10.866 -4.974 1.00 93.25 200 ALA A N 1
ATOM 1458 C CA . ALA A 1 200 ? -2.449 10.381 -6.185 1.00 93.25 200 ALA A CA 1
ATOM 1459 C C . ALA A 1 200 ? -3.203 10.884 -7.425 1.00 93.25 200 ALA A C 1
ATOM 1461 O O . ALA A 1 200 ? -4.426 10.979 -7.394 1.00 93.25 200 ALA A O 1
ATOM 1462 N N . SER A 1 201 ? -2.481 11.170 -8.507 1.00 94.00 201 SER A N 1
ATOM 1463 C CA . SER A 1 201 ? -3.054 11.565 -9.796 1.00 94.00 201 SER A CA 1
ATOM 1464 C C . SER A 1 201 ? -2.400 10.780 -10.926 1.00 94.00 201 SER A C 1
ATOM 1466 O O . SER A 1 201 ? -1.244 10.357 -10.827 1.00 94.00 201 SER A O 1
ATOM 1468 N N . GLN A 1 202 ? -3.126 10.604 -12.027 1.00 89.06 202 GLN A N 1
ATOM 1469 C CA . GLN A 1 202 ? -2.600 9.921 -13.209 1.00 89.06 202 GLN A CA 1
ATOM 1470 C C . GLN A 1 202 ? -1.386 10.652 -13.821 1.00 89.06 202 GLN A C 1
ATOM 1472 O O . GLN A 1 202 ? -0.502 10.008 -14.388 1.00 89.06 202 GLN A O 1
ATOM 1477 N N . ASP A 1 203 ? -1.304 11.974 -13.651 1.00 91.69 203 ASP A N 1
ATOM 1478 C CA . ASP A 1 203 ? -0.174 12.793 -14.106 1.00 91.69 203 ASP A CA 1
ATOM 1479 C C . ASP A 1 203 ? 1.110 12.511 -13.313 1.00 91.69 203 ASP A C 1
ATOM 1481 O O . ASP A 1 203 ? 2.201 12.573 -13.874 1.00 91.69 203 ASP A O 1
ATOM 1485 N N . ASN A 1 204 ? 0.988 12.142 -12.034 1.00 92.69 204 ASN A N 1
ATOM 1486 C CA . ASN A 1 204 ? 2.127 11.764 -11.192 1.00 92.69 204 ASN A CA 1
ATOM 1487 C C . ASN A 1 204 ? 2.520 10.283 -11.351 1.00 92.69 204 ASN A C 1
ATOM 1489 O O . ASN A 1 204 ? 3.637 9.907 -11.002 1.00 92.69 204 ASN A O 1
ATOM 1493 N N . GLY A 1 205 ? 1.612 9.449 -11.871 1.00 94.31 205 GLY A N 1
ATOM 1494 C CA . GLY A 1 205 ? 1.830 8.024 -12.114 1.00 94.31 205 GLY A CA 1
ATOM 1495 C C . GLY A 1 205 ? 1.908 7.163 -10.848 1.00 94.31 205 GLY A C 1
ATOM 1496 O O . GLY A 1 205 ? 1.423 7.534 -9.778 1.00 94.31 205 GLY A O 1
ATOM 1497 N N . SER A 1 206 ? 2.458 5.952 -10.982 1.00 95.12 206 SER A N 1
ATOM 1498 C CA . SER A 1 206 ? 2.532 4.976 -9.884 1.00 95.12 206 SER A CA 1
ATOM 1499 C C . SER A 1 206 ? 3.804 4.130 -9.908 1.00 95.12 206 SER A C 1
ATOM 1501 O O . SER A 1 206 ? 4.426 3.944 -10.952 1.00 95.12 206 SER A O 1
ATOM 1503 N N . VAL A 1 207 ? 4.161 3.561 -8.753 1.00 97.19 207 VAL A N 1
ATOM 1504 C CA . VAL A 1 207 ? 5.161 2.489 -8.657 1.00 97.19 207 VAL A CA 1
ATOM 1505 C C . VAL A 1 207 ? 4.433 1.162 -8.452 1.00 97.19 207 VAL A C 1
ATOM 1507 O O . VAL A 1 207 ? 3.887 0.906 -7.380 1.00 97.19 207 VAL A O 1
ATOM 1510 N N . SER A 1 208 ? 4.428 0.305 -9.472 1.00 97.12 208 SER A N 1
ATOM 1511 C CA . SER A 1 208 ? 3.894 -1.052 -9.377 1.00 97.12 208 SER A CA 1
ATOM 1512 C C . SER A 1 208 ? 5.002 -2.058 -9.098 1.00 97.12 208 SER A C 1
ATOM 1514 O O . SER A 1 208 ? 5.965 -2.180 -9.854 1.00 97.12 208 SER A O 1
ATOM 1516 N N . VAL A 1 209 ? 4.838 -2.825 -8.023 1.00 97.62 209 VAL A N 1
ATOM 1517 C CA . VAL A 1 209 ? 5.762 -3.891 -7.613 1.00 97.62 209 VAL A CA 1
ATOM 1518 C C . VAL A 1 209 ? 5.168 -5.280 -7.813 1.00 97.62 209 VAL A C 1
ATOM 1520 O O . VAL A 1 209 ? 5.694 -6.237 -7.260 1.00 97.62 209 VAL A O 1
ATOM 1523 N N . GLY A 1 210 ? 4.050 -5.427 -8.523 1.00 96.62 210 GLY A N 1
ATOM 1524 C CA . GLY A 1 210 ? 3.270 -6.665 -8.538 1.00 96.62 210 GLY A CA 1
ATOM 1525 C C . GLY A 1 210 ? 2.149 -6.676 -9.558 1.00 96.62 210 GLY A C 1
ATOM 1526 O O . GLY A 1 210 ? 2.006 -5.767 -10.371 1.00 96.62 210 GLY A O 1
ATOM 1527 N N . ALA A 1 211 ? 1.358 -7.737 -9.506 1.00 96.81 211 ALA A N 1
ATOM 1528 C CA . ALA A 1 211 ? 0.073 -7.844 -10.180 1.00 96.81 211 ALA A CA 1
ATOM 1529 C C . ALA A 1 211 ? -0.908 -8.557 -9.241 1.00 96.81 211 ALA A C 1
ATOM 1531 O O . ALA A 1 211 ? -0.490 -9.121 -8.230 1.00 96.81 211 ALA A O 1
ATOM 1532 N N . GLU A 1 212 ? -2.194 -8.541 -9.575 1.00 95.38 212 GLU A N 1
ATOM 1533 C CA . GLU A 1 212 ? -3.201 -9.327 -8.858 1.00 95.38 212 GLU A CA 1
ATOM 1534 C C . GLU A 1 212 ? -2.816 -10.818 -8.848 1.00 95.38 212 GLU A C 1
ATOM 1536 O O . GLU A 1 212 ? -2.461 -11.389 -9.885 1.00 95.38 212 GLU A O 1
ATOM 1541 N N . GLY A 1 213 ? -2.808 -11.432 -7.661 1.00 96.00 213 GLY A N 1
ATOM 1542 C CA . GLY A 1 213 ? -2.351 -12.809 -7.440 1.00 96.00 213 GLY A CA 1
ATOM 1543 C C . GLY A 1 213 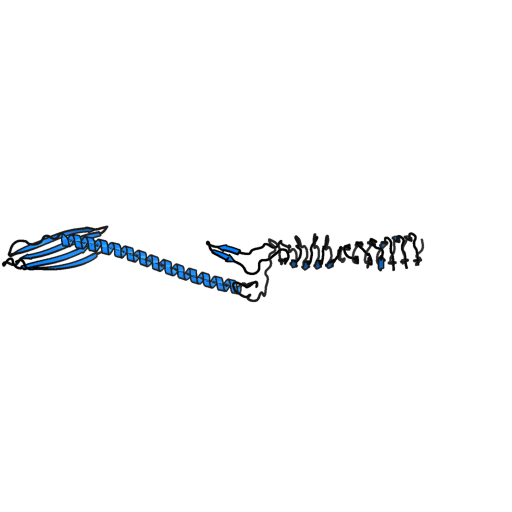? -0.830 -13.005 -7.534 1.00 96.00 213 GLY A C 1
ATOM 1544 O O . GLY A 1 213 ? -0.345 -14.137 -7.467 1.00 96.00 213 GLY A O 1
ATOM 1545 N N . LYS A 1 214 ? -0.069 -11.921 -7.723 1.00 96.62 214 LYS A N 1
ATOM 1546 C CA . LYS A 1 214 ? 1.403 -11.861 -7.749 1.00 96.62 214 LYS A CA 1
ATOM 1547 C C . LYS A 1 214 ? 1.898 -10.682 -6.908 1.00 96.62 214 LYS A C 1
ATOM 1549 O O . LYS A 1 214 ? 2.804 -9.942 -7.306 1.00 96.62 214 LYS A O 1
ATOM 1554 N N . GLU A 1 215 ? 1.260 -10.472 -5.763 1.00 97.56 215 GLU A N 1
ATOM 1555 C CA . GLU A 1 215 ? 1.624 -9.450 -4.794 1.00 97.56 215 GLU A CA 1
ATOM 1556 C C . GLU A 1 215 ? 3.013 -9.732 -4.213 1.00 97.56 215 GLU A C 1
ATOM 1558 O O . GLU A 1 215 ? 3.460 -10.878 -4.110 1.00 97.56 215 GLU A O 1
ATOM 1563 N N . ARG A 1 216 ? 3.718 -8.669 -3.820 1.00 97.31 216 ARG A N 1
ATOM 1564 C CA . ARG A 1 216 ? 5.071 -8.771 -3.271 1.00 97.31 216 ARG A CA 1
ATOM 1565 C C . ARG A 1 216 ? 5.150 -8.187 -1.878 1.00 97.31 216 ARG A C 1
ATOM 1567 O O . ARG A 1 216 ? 4.513 -7.184 -1.568 1.00 97.31 216 ARG A O 1
ATOM 1574 N N . GLN A 1 217 ? 5.999 -8.797 -1.060 1.00 97.69 217 GLN A N 1
ATOM 1575 C CA . GLN A 1 217 ? 6.448 -8.184 0.178 1.00 97.69 217 GLN A CA 1
ATOM 1576 C C . GLN A 1 217 ? 7.490 -7.112 -0.142 1.00 97.69 217 GLN A C 1
ATOM 1578 O O . GLN A 1 217 ? 8.435 -7.353 -0.894 1.00 97.69 217 GLN A O 1
ATOM 1583 N N . ILE A 1 218 ? 7.321 -5.934 0.455 1.00 97.81 218 ILE A N 1
ATOM 1584 C CA . ILE A 1 218 ? 8.331 -4.878 0.454 1.00 97.81 218 ILE A CA 1
ATOM 1585 C C . ILE A 1 218 ? 9.028 -4.940 1.814 1.00 97.81 218 ILE A C 1
ATOM 1587 O O . ILE A 1 218 ? 8.424 -4.662 2.849 1.00 97.81 218 ILE A O 1
ATOM 1591 N N . HIS A 1 219 ? 10.285 -5.375 1.823 1.00 97.44 219 HIS A N 1
ATOM 1592 C CA . HIS A 1 219 ? 11.070 -5.536 3.046 1.00 97.44 219 HIS A CA 1
ATOM 1593 C C . HIS A 1 219 ? 11.894 -4.288 3.362 1.00 97.44 219 HIS A C 1
ATOM 1595 O O . HIS A 1 219 ? 12.180 -3.482 2.481 1.00 97.44 219 HIS A O 1
ATOM 1601 N N . TYR A 1 220 ? 12.308 -4.169 4.627 1.00 97.56 220 TYR A N 1
ATOM 1602 C CA . TYR A 1 220 ? 13.174 -3.090 5.121 1.00 97.56 220 TYR A CA 1
ATOM 1603 C C . TYR A 1 220 ? 12.584 -1.680 4.977 1.00 97.56 220 TYR A C 1
ATOM 1605 O O . TYR A 1 220 ? 13.313 -0.695 4.887 1.00 97.56 220 TYR A O 1
ATOM 1613 N N . VAL A 1 221 ? 11.255 -1.578 5.022 1.00 98.31 221 VAL A N 1
ATOM 1614 C CA . VAL A 1 221 ? 10.552 -0.299 5.146 1.00 98.31 221 VAL A CA 1
ATOM 1615 C C . VAL A 1 221 ? 10.754 0.220 6.574 1.00 98.31 221 VAL A C 1
ATOM 1617 O O . VAL A 1 221 ? 10.267 -0.380 7.540 1.00 98.31 221 VAL A O 1
ATOM 1620 N N . ALA A 1 222 ? 11.515 1.307 6.722 1.00 98.56 222 ALA A N 1
ATOM 1621 C CA . ALA A 1 222 ? 11.653 2.018 7.992 1.00 98.56 222 ALA A CA 1
ATOM 1622 C C . ALA A 1 222 ? 10.287 2.546 8.470 1.00 98.56 222 ALA A C 1
ATOM 1624 O O . ALA A 1 222 ? 9.326 2.572 7.706 1.00 98.56 222 ALA A O 1
ATOM 1625 N N . ALA A 1 223 ? 10.170 2.918 9.745 1.00 98.62 223 ALA A N 1
ATOM 1626 C CA . ALA A 1 223 ? 8.919 3.488 10.238 1.00 98.62 223 ALA A CA 1
ATOM 1627 C C . ALA A 1 223 ? 8.665 4.840 9.553 1.00 98.62 223 ALA A C 1
ATOM 1629 O O . ALA A 1 223 ? 9.491 5.742 9.681 1.00 98.62 223 ALA A O 1
ATOM 1630 N N . GLY A 1 224 ? 7.549 4.955 8.831 1.00 98.31 224 GLY A N 1
ATOM 1631 C CA . GLY A 1 224 ? 7.116 6.211 8.215 1.00 98.31 224 GLY A CA 1
ATOM 1632 C C . GLY A 1 224 ? 6.557 7.182 9.253 1.00 98.31 224 GLY A C 1
ATOM 1633 O O . GLY A 1 224 ? 6.167 6.769 10.348 1.00 98.31 224 GLY A O 1
ATOM 1634 N N . GLU A 1 225 ? 6.487 8.472 8.945 1.00 98.12 225 GLU A N 1
ATOM 1635 C CA . GLU A 1 225 ? 5.821 9.423 9.838 1.00 98.12 225 GLU A CA 1
ATOM 1636 C C . GLU A 1 225 ? 4.325 9.076 10.000 1.00 98.12 225 GLU A C 1
ATOM 1638 O O . GLU A 1 225 ? 3.633 8.800 9.020 1.00 98.12 225 GLU A O 1
ATOM 1643 N N . VAL A 1 226 ? 3.797 9.105 11.232 1.00 97.12 226 VAL A N 1
ATOM 1644 C CA . VAL A 1 226 ? 2.360 8.913 11.512 1.00 97.12 226 VAL A CA 1
ATOM 1645 C C . VAL A 1 226 ? 1.760 10.245 11.950 1.00 97.12 226 VAL A C 1
ATOM 1647 O O . VAL A 1 226 ? 1.758 10.584 13.133 1.00 97.12 226 VAL A O 1
ATOM 1650 N N . SER A 1 227 ? 1.264 11.012 10.981 1.00 96.44 227 SER A N 1
ATOM 1651 C CA . SER A 1 227 ? 0.621 12.312 11.191 1.00 96.44 227 SER A CA 1
ATOM 1652 C C . SER A 1 227 ? -0.472 12.553 10.146 1.00 96.44 227 SER A C 1
ATOM 1654 O O . SER A 1 227 ? -0.537 11.861 9.131 1.00 96.44 227 SER A O 1
ATOM 1656 N N . ALA A 1 228 ? -1.341 13.544 10.375 1.00 95.25 228 ALA A N 1
ATOM 1657 C CA . ALA A 1 228 ? -2.445 13.867 9.462 1.00 95.25 228 ALA A CA 1
ATOM 1658 C C . ALA A 1 228 ? -1.984 14.358 8.074 1.00 95.25 228 ALA A C 1
ATOM 1660 O O . ALA A 1 228 ? -2.789 14.413 7.150 1.00 95.25 228 ALA A O 1
ATOM 1661 N N . THR A 1 229 ? -0.711 14.735 7.935 1.00 96.12 229 THR A N 1
ATOM 1662 C CA . THR A 1 229 ? -0.112 15.262 6.700 1.00 96.12 229 THR A CA 1
ATOM 1663 C C . THR A 1 229 ? 0.909 14.316 6.066 1.00 96.12 229 THR A C 1
ATOM 1665 O O . THR A 1 229 ? 1.466 14.656 5.025 1.00 96.12 229 THR A O 1
ATOM 1668 N N . SER A 1 230 ? 1.184 13.161 6.682 1.00 97.38 230 SER A N 1
ATOM 1669 C CA . SER A 1 230 ? 2.189 12.210 6.199 1.00 97.38 230 SER A CA 1
ATOM 1670 C C . SER A 1 230 ? 1.768 11.544 4.886 1.00 97.38 230 SER A C 1
ATOM 1672 O O . SER A 1 230 ? 0.596 11.228 4.683 1.00 97.38 230 SER A O 1
ATOM 1674 N N . THR A 1 231 ? 2.749 11.298 4.014 1.00 96.56 231 THR A N 1
ATOM 1675 C CA . THR A 1 231 ? 2.604 10.503 2.778 1.00 96.56 231 THR A CA 1
ATOM 1676 C C . THR A 1 231 ? 3.578 9.319 2.744 1.00 96.56 231 THR A C 1
ATOM 1678 O O . THR A 1 231 ? 3.774 8.689 1.705 1.00 96.56 231 THR A O 1
ATOM 1681 N N . ASP A 1 232 ? 4.180 9.002 3.894 1.00 98.00 232 ASP A N 1
ATOM 1682 C CA . ASP A 1 232 ? 5.148 7.921 4.025 1.00 98.00 232 ASP A CA 1
ATOM 1683 C C . ASP A 1 232 ? 4.460 6.555 4.076 1.00 98.00 232 ASP A C 1
ATOM 1685 O O . ASP A 1 232 ? 3.398 6.375 4.679 1.00 98.00 232 ASP A O 1
ATOM 1689 N N . ALA A 1 233 ? 5.117 5.542 3.509 1.00 97.88 233 ALA A N 1
ATOM 1690 C CA . ALA A 1 233 ? 4.712 4.162 3.728 1.00 97.88 233 ALA A CA 1
ATOM 1691 C C . ALA A 1 233 ? 4.920 3.780 5.204 1.00 97.88 233 ALA A C 1
ATOM 1693 O O . ALA A 1 233 ? 6.034 3.845 5.726 1.00 97.88 233 ALA A O 1
ATOM 1694 N N . VAL A 1 234 ? 3.857 3.327 5.869 1.00 98.12 234 VAL A N 1
ATOM 1695 C CA . VAL A 1 234 ? 3.945 2.743 7.214 1.00 98.12 234 VAL A CA 1
ATOM 1696 C C . VAL A 1 234 ? 4.357 1.275 7.139 1.00 98.12 234 VAL A C 1
ATOM 1698 O O . VAL A 1 234 ? 4.008 0.558 6.200 1.00 98.12 234 VAL A O 1
ATOM 1701 N N . ASN A 1 235 ? 5.082 0.796 8.147 1.00 98.50 235 ASN A N 1
ATOM 1702 C CA . ASN A 1 235 ? 5.526 -0.595 8.206 1.00 98.50 235 ASN A CA 1
ATOM 1703 C C . ASN A 1 235 ? 4.700 -1.450 9.188 1.00 98.50 235 ASN A C 1
ATOM 1705 O O . ASN A 1 235 ? 3.878 -0.960 9.967 1.00 98.50 235 ASN A O 1
ATOM 1709 N N . GLY A 1 236 ? 4.959 -2.761 9.191 1.00 98.62 236 GLY A N 1
ATOM 1710 C CA . GLY A 1 236 ? 4.237 -3.712 10.042 1.00 98.62 236 GLY A CA 1
ATOM 1711 C C . GLY A 1 236 ? 4.385 -3.473 11.552 1.00 98.62 236 GLY A C 1
ATOM 1712 O O . GLY A 1 236 ? 3.463 -3.786 12.300 1.00 98.62 236 GLY A O 1
ATOM 1713 N N . SER A 1 237 ? 5.495 -2.887 12.019 1.00 98.50 237 SER A N 1
ATOM 1714 C CA . SER A 1 237 ? 5.677 -2.580 13.449 1.00 98.50 237 SER A CA 1
ATOM 1715 C C . SER A 1 237 ? 4.739 -1.468 13.926 1.00 98.50 237 SER A C 1
ATOM 1717 O O . SER A 1 237 ? 4.212 -1.541 15.035 1.00 98.50 237 SER A O 1
ATOM 1719 N N . GLN A 1 238 ? 4.455 -0.491 13.061 1.00 98.62 238 GLN A N 1
ATOM 1720 C CA . GLN A 1 238 ? 3.520 0.597 13.349 1.00 98.62 238 GLN A CA 1
ATOM 1721 C C . GLN A 1 238 ? 2.075 0.091 13.361 1.00 98.62 238 GLN A C 1
ATOM 1723 O O . GLN A 1 238 ? 1.327 0.388 14.292 1.00 98.62 238 GLN A O 1
ATOM 1728 N N . LEU A 1 239 ? 1.703 -0.755 12.392 1.00 98.12 239 LEU A N 1
ATOM 1729 C CA . LEU A 1 239 ? 0.388 -1.405 12.386 1.00 98.12 239 LEU A CA 1
ATOM 1730 C C . LEU A 1 239 ? 0.198 -2.319 13.610 1.00 98.12 239 LEU A C 1
ATOM 1732 O O . LEU A 1 239 ? -0.882 -2.360 14.198 1.00 98.12 239 LEU A O 1
ATOM 1736 N N . HIS A 1 240 ? 1.252 -3.020 14.039 1.00 98.50 240 HIS A N 1
ATOM 1737 C CA . HIS A 1 240 ? 1.220 -3.844 15.247 1.00 98.50 240 HIS A CA 1
ATOM 1738 C C . HIS A 1 240 ? 1.021 -3.015 16.525 1.00 98.50 240 HIS A C 1
ATOM 1740 O O . HIS A 1 240 ? 0.283 -3.444 17.411 1.00 98.50 240 HIS A O 1
ATOM 1746 N N . ALA A 1 241 ? 1.637 -1.833 16.630 1.00 98.50 241 ALA A N 1
ATOM 1747 C CA . ALA A 1 241 ? 1.414 -0.921 17.752 1.00 98.50 241 ALA A CA 1
ATOM 1748 C C . ALA A 1 241 ? -0.059 -0.477 17.831 1.00 98.50 241 ALA A C 1
ATOM 1750 O O . ALA A 1 241 ? -0.691 -0.654 18.869 1.00 98.50 241 ALA A O 1
ATOM 1751 N N . ALA A 1 242 ? -0.646 -0.038 16.712 1.00 97.75 242 ALA A N 1
ATOM 1752 C CA . ALA A 1 242 ? -2.064 0.331 16.660 1.00 97.75 242 ALA A CA 1
ATOM 1753 C C . ALA A 1 242 ? -2.998 -0.844 17.020 1.00 97.75 242 ALA A C 1
ATOM 1755 O O . ALA A 1 242 ? -3.986 -0.676 17.735 1.00 97.75 242 ALA A O 1
ATOM 1756 N N . TYR A 1 243 ? -2.674 -2.063 16.576 1.00 98.00 243 TYR A N 1
ATOM 1757 C CA . TYR A 1 243 ? -3.448 -3.259 16.917 1.00 98.00 243 TYR A CA 1
ATOM 1758 C C . TYR A 1 243 ? -3.383 -3.615 18.415 1.00 98.00 243 TYR A C 1
ATOM 1760 O O . TYR A 1 243 ? -4.371 -4.092 18.978 1.00 98.00 243 TYR A O 1
ATOM 1768 N N . GLN A 1 244 ? -2.249 -3.370 19.081 1.00 98.44 244 GLN A N 1
ATOM 1769 C CA . GLN A 1 244 ? -2.134 -3.544 20.534 1.00 98.44 244 GLN A CA 1
ATOM 1770 C C . GLN A 1 244 ? -3.034 -2.562 21.297 1.00 98.44 244 GLN A C 1
ATOM 1772 O O . GLN A 1 244 ? -3.707 -2.977 22.243 1.00 98.44 244 GLN A O 1
ATOM 1777 N N . ASP A 1 245 ? -3.126 -1.309 20.848 1.00 97.88 245 ASP A N 1
ATOM 1778 C CA . ASP A 1 245 ? -4.025 -0.316 21.449 1.00 97.88 245 ASP A CA 1
ATOM 1779 C C . ASP A 1 245 ? -5.505 -0.704 21.285 1.00 97.88 245 ASP A C 1
ATOM 1781 O O . ASP A 1 245 ? -6.292 -0.592 22.229 1.00 97.88 245 ASP A O 1
ATOM 1785 N N . ILE A 1 246 ? -5.891 -1.246 20.123 1.00 97.94 246 ILE A N 1
ATOM 1786 C CA . ILE A 1 246 ? -7.250 -1.770 19.896 1.00 97.94 246 ILE A CA 1
ATOM 1787 C C . ILE A 1 246 ? -7.548 -2.947 20.834 1.00 97.94 246 ILE A C 1
ATOM 1789 O O . ILE A 1 246 ? -8.609 -2.978 21.458 1.00 97.94 246 ILE A O 1
ATOM 1793 N N . LYS A 1 247 ? -6.609 -3.888 21.000 1.00 97.94 247 LYS A N 1
ATOM 1794 C CA . LYS A 1 247 ? -6.754 -4.999 21.958 1.00 97.94 247 LYS A CA 1
ATOM 1795 C C . LYS A 1 247 ? -6.918 -4.519 23.399 1.00 97.94 247 LYS A C 1
ATOM 1797 O O . LYS A 1 247 ? -7.673 -5.112 24.166 1.00 97.94 247 LYS A O 1
ATOM 1802 N N . LEU A 1 248 ? -6.225 -3.448 23.781 1.00 98.19 248 LEU A N 1
ATOM 1803 C CA . LEU A 1 248 ? -6.393 -2.855 25.104 1.00 98.19 248 LEU A CA 1
ATOM 1804 C C . LEU A 1 248 ? -7.802 -2.271 25.284 1.00 98.19 248 LEU A C 1
ATOM 1806 O O . LEU A 1 248 ? -8.387 -2.407 26.361 1.00 98.19 248 LEU A O 1
ATOM 1810 N N . ASN A 1 249 ? -8.360 -1.646 24.246 1.00 98.25 249 ASN A N 1
ATOM 1811 C CA . ASN A 1 249 ? -9.731 -1.140 24.278 1.00 98.25 249 ASN A CA 1
ATOM 1812 C C . ASN A 1 249 ? -10.764 -2.270 24.384 1.00 98.25 249 ASN A C 1
ATOM 1814 O O . ASN A 1 249 ? -11.683 -2.150 25.189 1.00 98.25 249 ASN A O 1
ATOM 1818 N N . ASP A 1 250 ? -10.576 -3.379 23.669 1.00 98.19 250 ASP A N 1
ATOM 1819 C CA . ASP A 1 250 ? -11.426 -4.575 23.774 1.00 98.19 250 ASP A CA 1
ATOM 1820 C C . ASP A 1 250 ? -11.475 -5.117 25.217 1.00 98.19 250 ASP A C 1
ATOM 1822 O O . ASP A 1 250 ? -12.543 -5.267 25.815 1.00 98.19 250 ASP A O 1
ATOM 1826 N N . ALA A 1 251 ? -10.309 -5.254 25.858 1.00 98.12 251 ALA A N 1
ATOM 1827 C CA . ALA A 1 251 ? -10.229 -5.653 27.263 1.00 98.12 251 ALA A CA 1
ATOM 1828 C C . ALA A 1 251 ? -10.913 -4.647 28.210 1.00 98.12 251 ALA A C 1
ATOM 1830 O O . ALA A 1 251 ? -11.531 -5.030 29.209 1.00 98.12 251 ALA A O 1
ATOM 1831 N N . ARG A 1 252 ? -10.812 -3.340 27.931 1.00 98.44 252 ARG A N 1
ATOM 1832 C CA . ARG A 1 252 ? -11.500 -2.301 28.716 1.00 98.44 252 ARG A CA 1
ATOM 1833 C C . ARG A 1 252 ? -13.020 -2.384 28.560 1.00 98.44 252 ARG A C 1
ATOM 1835 O O . ARG A 1 252 ? -13.713 -2.242 29.566 1.00 98.44 252 ARG A O 1
ATOM 1842 N N . ILE A 1 253 ? -13.522 -2.652 27.356 1.00 98.50 253 ILE A N 1
ATOM 1843 C CA . ILE A 1 253 ? -14.955 -2.809 27.077 1.00 98.50 253 ILE A CA 1
ATOM 1844 C C . ILE A 1 253 ? -15.512 -4.033 27.808 1.00 98.50 253 ILE A C 1
ATOM 1846 O O . ILE A 1 253 ? -16.472 -3.887 28.557 1.00 98.50 253 ILE A O 1
ATOM 1850 N N . SER A 1 254 ? -14.850 -5.190 27.736 1.00 98.38 254 SER A N 1
ATOM 1851 C CA . SER A 1 254 ? -15.284 -6.398 28.463 1.00 98.38 254 SER A CA 1
ATOM 1852 C C . SER A 1 254 ? -15.366 -6.183 29.987 1.00 98.38 254 SER A C 1
ATOM 1854 O O . SER A 1 254 ? -16.303 -6.615 30.670 1.00 98.38 254 SER A O 1
ATOM 1856 N N . ASN A 1 255 ? -14.420 -5.419 30.546 1.00 98.25 255 ASN A N 1
ATOM 1857 C CA . ASN A 1 255 ? -14.474 -5.014 31.952 1.00 98.25 255 ASN A CA 1
ATOM 1858 C C . ASN A 1 255 ? -15.655 -4.077 32.255 1.00 98.25 255 ASN A C 1
ATOM 1860 O O . ASN A 1 255 ? -16.210 -4.125 33.357 1.00 98.25 255 ASN A O 1
ATOM 1864 N N . MET A 1 256 ? -16.020 -3.195 31.322 1.00 98.50 256 MET A N 1
ATOM 1865 C CA . MET A 1 256 ? -17.195 -2.335 31.461 1.00 98.50 256 MET A CA 1
ATOM 1866 C C . MET A 1 256 ? -18.490 -3.142 31.394 1.00 98.50 256 MET A C 1
ATOM 1868 O O . MET A 1 256 ? -19.346 -2.931 32.248 1.00 98.50 256 MET A O 1
ATOM 1872 N N . GLU A 1 257 ? -18.607 -4.097 30.474 1.00 98.50 257 GLU A N 1
ATOM 1873 C CA . GLU A 1 257 ? -19.759 -5.004 30.371 1.00 98.50 257 GLU A CA 1
ATOM 1874 C C . GLU A 1 257 ? -19.982 -5.757 31.688 1.00 98.50 257 GLU A C 1
ATOM 1876 O O . GLU A 1 257 ? -21.051 -5.666 32.286 1.00 98.50 257 GLU A O 1
ATOM 1881 N N . THR A 1 258 ? -18.922 -6.347 32.251 1.00 98.44 258 THR A N 1
ATOM 1882 C CA . THR A 1 258 ? -18.990 -7.037 33.553 1.00 98.44 258 THR A CA 1
ATOM 1883 C C . THR A 1 258 ? -19.459 -6.112 34.687 1.00 98.44 258 THR A C 1
ATOM 1885 O O . THR A 1 258 ? -20.182 -6.523 35.602 1.00 98.44 258 THR A O 1
ATOM 1888 N N . LYS A 1 259 ? -19.033 -4.840 34.675 1.00 98.44 259 LYS A N 1
ATOM 1889 C CA . LYS A 1 259 ? -19.482 -3.849 35.666 1.00 98.44 259 LYS A CA 1
ATOM 1890 C C . LYS A 1 259 ? -20.952 -3.488 35.473 1.00 98.44 259 LYS A C 1
ATOM 1892 O O . LYS A 1 259 ? -21.649 -3.345 36.475 1.00 98.44 259 LYS A O 1
ATOM 1897 N N . VAL A 1 260 ? -21.408 -3.347 34.230 1.00 98.56 260 VAL A N 1
ATOM 1898 C CA . VAL A 1 260 ? -22.811 -3.071 33.896 1.00 98.56 260 VAL A CA 1
ATOM 1899 C C . VAL A 1 260 ? -23.701 -4.231 34.338 1.00 98.56 260 VAL A C 1
ATOM 1901 O O . VAL A 1 260 ? -24.681 -3.987 35.035 1.00 98.56 260 VAL A O 1
ATOM 1904 N N . ASP A 1 261 ? -23.313 -5.479 34.084 1.00 98.31 261 ASP A N 1
ATOM 1905 C CA . ASP A 1 261 ? -24.068 -6.656 34.537 1.00 98.31 261 ASP A CA 1
ATOM 1906 C C . ASP A 1 261 ? -24.180 -6.721 36.061 1.00 98.31 261 ASP A C 1
ATOM 1908 O O . ASP A 1 261 ? -25.247 -6.986 36.617 1.00 98.31 261 ASP A O 1
ATOM 1912 N N . ARG A 1 262 ? -23.092 -6.394 36.771 1.00 98.38 262 ARG A N 1
ATOM 1913 C CA . ARG A 1 262 ? -23.122 -6.293 38.236 1.00 98.38 262 ARG A CA 1
ATOM 1914 C C . ARG A 1 262 ? -24.053 -5.180 38.714 1.00 98.38 262 ARG A C 1
ATOM 1916 O O . ARG A 1 262 ? -24.687 -5.333 39.756 1.00 98.38 262 ARG A O 1
ATOM 1923 N N . ILE A 1 263 ? -24.108 -4.052 38.008 1.00 98.50 263 ILE A N 1
ATOM 1924 C CA . ILE A 1 263 ? -25.035 -2.962 38.330 1.00 98.50 263 ILE A CA 1
ATOM 1925 C C . ILE A 1 263 ? -26.475 -3.416 38.094 1.00 98.50 263 ILE A C 1
ATOM 1927 O O . ILE A 1 263 ? -27.286 -3.247 38.999 1.00 98.50 263 ILE A O 1
ATOM 1931 N N . ASN A 1 264 ? -26.770 -4.052 36.960 1.00 98.31 264 ASN A N 1
ATOM 1932 C CA . ASN A 1 264 ? -28.097 -4.588 36.657 1.00 98.31 264 ASN A CA 1
ATOM 1933 C C . ASN A 1 264 ? -28.552 -5.574 37.743 1.00 98.31 264 ASN A C 1
ATOM 1935 O O . ASN A 1 264 ? -29.610 -5.384 38.334 1.00 98.31 264 ASN A O 1
ATOM 1939 N N . GLY A 1 265 ? -27.695 -6.522 38.138 1.00 98.19 265 GLY A N 1
ATOM 1940 C CA . GLY A 1 265 ? -28.013 -7.450 39.228 1.00 98.19 265 GLY A CA 1
ATOM 1941 C C . GLY A 1 265 ? -28.231 -6.761 40.584 1.00 98.19 265 GLY A C 1
ATOM 1942 O O . GLY A 1 265 ? -29.099 -7.163 41.355 1.00 98.19 265 GLY A O 1
ATOM 1943 N N . ARG A 1 266 ? -27.485 -5.690 40.891 1.00 98.25 266 ARG A N 1
ATOM 1944 C CA . ARG A 1 266 ? -27.721 -4.889 42.108 1.00 98.25 266 ARG A CA 1
ATOM 1945 C C . ARG A 1 266 ? -29.031 -4.106 42.046 1.00 98.25 266 ARG A C 1
ATOM 1947 O O . ARG A 1 266 ? -29.658 -3.946 43.087 1.00 98.25 266 ARG A O 1
ATOM 1954 N N . ILE A 1 267 ? -29.425 -3.613 40.872 1.00 98.19 267 ILE A N 1
ATOM 1955 C CA . ILE A 1 267 ? -30.709 -2.932 40.661 1.00 98.19 267 ILE A CA 1
ATOM 1956 C C . ILE A 1 267 ? -31.863 -3.918 40.854 1.00 98.19 267 ILE A C 1
ATOM 1958 O O . ILE A 1 267 ? -32.823 -3.581 41.540 1.00 98.19 267 ILE A O 1
ATOM 1962 N N . ASP A 1 268 ? -31.747 -5.143 40.343 1.00 97.44 268 ASP A N 1
ATOM 1963 C CA . ASP A 1 268 ? -32.769 -6.178 40.532 1.00 97.44 268 ASP A CA 1
ATOM 1964 C C . ASP A 1 268 ? -32.959 -6.527 42.010 1.00 97.44 268 ASP A C 1
ATOM 1966 O O . ASP A 1 268 ? -34.087 -6.586 42.500 1.00 97.44 268 ASP A O 1
ATOM 1970 N N . VAL A 1 269 ? -31.855 -6.699 42.747 1.00 96.94 269 VAL A N 1
ATOM 1971 C CA . VAL A 1 269 ? -31.905 -6.911 44.201 1.00 96.94 269 VAL A CA 1
ATOM 1972 C C . VAL A 1 269 ? -32.529 -5.703 44.897 1.00 96.94 269 VAL A C 1
ATOM 1974 O O . VAL A 1 269 ? -33.441 -5.875 45.697 1.00 96.94 269 VAL A O 1
ATOM 1977 N N . LEU A 1 270 ? -32.102 -4.482 44.567 1.00 97.25 270 LEU A N 1
ATOM 1978 C CA . LEU A 1 270 ? -32.658 -3.270 45.168 1.00 97.25 270 LEU A CA 1
ATOM 1979 C C . LEU A 1 270 ? -34.171 -3.149 44.924 1.00 97.25 270 LEU A C 1
ATOM 1981 O O . LEU A 1 270 ? -34.903 -2.804 45.847 1.00 97.25 270 LEU A O 1
ATOM 1985 N N . ASN A 1 271 ? -34.652 -3.459 43.717 1.00 97.12 271 ASN A N 1
ATOM 1986 C CA . ASN A 1 271 ? -36.080 -3.445 43.398 1.00 97.12 271 ASN A CA 1
ATOM 1987 C C . ASN A 1 271 ? -36.860 -4.440 44.265 1.00 97.12 271 ASN A C 1
ATOM 1989 O O . ASN A 1 271 ? -37.889 -4.070 44.831 1.00 97.12 271 ASN A O 1
ATOM 1993 N N . LYS A 1 272 ? -36.341 -5.661 44.447 1.00 97.25 272 LYS A N 1
ATOM 1994 C CA . LYS A 1 272 ? -36.941 -6.655 45.351 1.00 97.25 272 LYS A CA 1
ATOM 1995 C C . LYS A 1 272 ? -36.990 -6.167 46.796 1.00 97.25 272 LYS A C 1
ATOM 1997 O O . LYS A 1 272 ? -38.041 -6.243 47.427 1.00 97.25 272 LYS A O 1
ATOM 2002 N N . GLN A 1 273 ? -35.894 -5.598 47.296 1.00 96.81 273 GLN A N 1
ATOM 2003 C CA . GLN A 1 273 ? -35.832 -5.040 48.652 1.00 96.81 273 GLN A CA 1
ATOM 2004 C C . GLN A 1 273 ? -36.825 -3.887 48.839 1.00 96.81 273 GLN A C 1
ATOM 2006 O O . GLN A 1 273 ? -37.540 -3.833 49.836 1.00 96.81 273 GLN A O 1
ATOM 2011 N N . ILE A 1 274 ? -36.945 -2.986 47.859 1.00 97.31 274 ILE A N 1
ATOM 2012 C CA . ILE A 1 274 ? -37.938 -1.903 47.884 1.00 97.31 274 ILE A CA 1
ATOM 2013 C C . ILE A 1 274 ? -39.358 -2.472 47.894 1.00 97.31 274 ILE A C 1
ATOM 2015 O O . ILE A 1 274 ? -40.192 -2.012 48.678 1.00 97.31 274 ILE A O 1
ATOM 2019 N N . HIS A 1 275 ? -39.647 -3.474 47.058 1.00 97.94 275 HIS A N 1
ATOM 2020 C CA . HIS A 1 275 ? -40.959 -4.109 47.047 1.00 97.94 275 HIS A CA 1
ATOM 2021 C C . HIS A 1 275 ? -41.292 -4.734 48.405 1.00 97.94 275 HIS A C 1
ATOM 2023 O O . HIS A 1 275 ? -42.375 -4.516 48.955 1.00 97.94 275 HIS A O 1
ATOM 2029 N N . ALA A 1 276 ? -40.330 -5.444 48.989 1.00 97.88 276 ALA A N 1
ATOM 2030 C CA . ALA A 1 276 ? -40.466 -6.118 50.268 1.00 97.88 276 ALA A CA 1
ATOM 2031 C C . ALA A 1 276 ? -40.608 -5.134 51.440 1.00 97.88 276 ALA A C 1
ATOM 2033 O O . ALA A 1 276 ? -41.436 -5.346 52.330 1.00 97.88 276 ALA A O 1
ATOM 2034 N N . ALA A 1 277 ? -39.877 -4.019 51.424 1.00 96.88 277 ALA A N 1
ATOM 2035 C CA . ALA A 1 277 ? -40.044 -2.922 52.373 1.00 96.88 277 ALA A CA 1
ATOM 2036 C C . ALA A 1 277 ? -41.419 -2.241 52.231 1.00 96.88 277 ALA A C 1
ATOM 2038 O O . ALA A 1 277 ? -42.063 -1.922 53.237 1.00 96.88 277 ALA A O 1
ATOM 2039 N N . GLY A 1 278 ? -41.910 -2.071 50.999 1.00 97.06 278 GLY A N 1
ATOM 2040 C CA . GLY A 1 278 ? -43.262 -1.583 50.721 1.00 97.06 278 GLY A CA 1
ATOM 2041 C C . GLY A 1 278 ? -44.330 -2.510 51.303 1.00 97.06 278 GLY A C 1
ATOM 2042 O O . GLY A 1 278 ? -45.210 -2.058 52.037 1.00 97.06 278 GLY A O 1
ATOM 2043 N N . ALA A 1 279 ? -44.208 -3.820 51.068 1.00 98.12 279 ALA A N 1
ATOM 2044 C CA . ALA A 1 279 ? -45.107 -4.828 51.622 1.00 98.12 279 ALA A CA 1
ATOM 2045 C C . ALA A 1 279 ? -45.081 -4.830 53.162 1.00 98.12 279 ALA A C 1
ATOM 2047 O O . ALA A 1 279 ? -46.139 -4.831 53.792 1.00 98.12 279 ALA A O 1
ATOM 2048 N N . THR A 1 280 ? -43.894 -4.747 53.775 1.00 97.88 280 THR A N 1
ATOM 2049 C CA . THR A 1 280 ? -43.723 -4.601 55.232 1.00 97.88 280 THR A CA 1
ATOM 2050 C C . THR A 1 280 ? -44.443 -3.368 55.768 1.00 97.88 280 THR A C 1
ATOM 2052 O O . THR A 1 280 ? -45.186 -3.461 56.747 1.00 97.88 280 THR A O 1
ATOM 2055 N N . SER A 1 281 ? -44.266 -2.222 55.111 1.00 96.75 281 SER A N 1
ATOM 2056 C CA . SER A 1 281 ? -44.899 -0.962 55.513 1.00 96.75 281 SER A CA 1
ATOM 2057 C C . SER A 1 281 ? -46.424 -1.060 55.449 1.00 96.75 281 SER A C 1
ATOM 2059 O O . SER A 1 281 ? -47.107 -0.653 56.390 1.00 96.75 281 SER A O 1
ATOM 2061 N N . MET A 1 282 ? -46.962 -1.675 54.389 1.00 96.88 282 MET A N 1
ATOM 2062 C CA . MET A 1 282 ? -48.398 -1.938 54.249 1.00 96.88 282 MET A CA 1
ATOM 2063 C C . MET A 1 282 ? -48.913 -2.878 55.352 1.00 96.88 282 MET A C 1
ATOM 2065 O O . MET A 1 282 ? -49.955 -2.607 55.950 1.00 96.88 282 MET A O 1
ATOM 2069 N N . ALA A 1 283 ? -48.174 -3.947 55.674 1.00 97.81 283 ALA A N 1
ATOM 2070 C CA . ALA A 1 283 ? -48.537 -4.881 56.741 1.00 97.81 283 ALA A CA 1
ATOM 2071 C C . ALA A 1 283 ? -48.583 -4.177 58.109 1.00 97.81 283 ALA A C 1
ATOM 2073 O O . ALA A 1 283 ? -49.588 -4.247 58.813 1.00 97.81 283 ALA A O 1
ATOM 2074 N N . MET A 1 284 ? -47.529 -3.440 58.475 1.00 96.44 284 MET A N 1
ATOM 2075 C CA . MET A 1 284 ? -47.460 -2.711 59.749 1.00 96.44 284 MET A CA 1
ATOM 2076 C C . MET A 1 284 ? -48.489 -1.571 59.851 1.00 96.44 284 MET A C 1
ATOM 2078 O O . MET A 1 284 ? -49.023 -1.309 60.940 1.00 96.44 284 MET A O 1
ATOM 2082 N N . GLY A 1 285 ? -48.777 -0.903 58.729 1.00 95.44 285 GLY A N 1
ATOM 2083 C CA . GLY A 1 285 ? -49.776 0.162 58.627 1.00 95.44 285 GLY A CA 1
ATOM 2084 C C . GLY A 1 285 ? -51.205 -0.327 58.873 1.00 95.44 285 GLY A C 1
ATOM 2085 O O . GLY A 1 285 ? -51.987 0.379 59.504 1.00 95.44 285 GLY A O 1
ATOM 2086 N N . ASN A 1 286 ? -51.513 -1.565 58.478 1.00 96.12 286 ASN A N 1
ATOM 2087 C CA . ASN A 1 286 ? -52.825 -2.191 58.672 1.00 96.12 286 ASN A CA 1
ATOM 2088 C C . ASN A 1 286 ? -53.027 -2.832 60.063 1.00 96.12 286 ASN A C 1
ATOM 2090 O O . ASN A 1 286 ? -54.106 -3.354 60.346 1.00 96.12 286 ASN A O 1
ATOM 2094 N N . LEU A 1 287 ? -52.029 -2.803 60.958 1.00 96.94 287 LEU A N 1
ATOM 2095 C CA . LEU A 1 287 ? -52.176 -3.316 62.328 1.00 96.94 287 LEU A CA 1
ATOM 2096 C C . LEU A 1 287 ? -53.159 -2.455 63.141 1.00 96.94 287 LEU A C 1
ATOM 2098 O O . LEU A 1 287 ? -52.876 -1.285 63.430 1.00 96.94 287 LEU A O 1
ATOM 2102 N N . VAL A 1 288 ? -54.266 -3.067 63.573 1.00 94.75 288 VAL A N 1
ATOM 2103 C CA . VAL A 1 288 ? -55.301 -2.437 64.412 1.00 94.75 288 VAL A CA 1
ATOM 2104 C C . VAL A 1 288 ? -54.732 -2.051 65.785 1.00 94.75 288 VAL A C 1
ATOM 2106 O O . VAL A 1 288 ? -53.937 -2.787 66.372 1.00 94.75 288 VAL A O 1
ATOM 2109 N N . GLN A 1 289 ? -55.135 -0.889 66.301 1.00 93.75 289 GLN A N 1
ATOM 2110 C CA . GLN A 1 289 ? -54.663 -0.336 67.577 1.00 93.75 289 GLN A CA 1
ATOM 2111 C C . GLN A 1 289 ? -55.739 -0.452 68.667 1.00 93.75 289 GLN A C 1
ATOM 2113 O O . GLN A 1 289 ? -56.934 -0.430 68.369 1.00 93.75 289 GLN A O 1
ATOM 2118 N N . ALA A 1 290 ? -55.320 -0.581 69.929 1.00 93.69 290 ALA A N 1
ATOM 2119 C CA . ALA A 1 290 ? -56.214 -0.475 71.084 1.00 93.69 290 ALA A CA 1
ATOM 2120 C C . ALA A 1 290 ? -56.859 0.923 71.138 1.00 93.69 290 ALA A C 1
ATOM 2122 O O . ALA A 1 290 ? -56.211 1.911 70.803 1.00 93.69 290 ALA A O 1
ATOM 2123 N N . TYR A 1 291 ? -58.129 1.007 71.549 1.00 90.56 291 TYR A N 1
ATOM 2124 C CA . TYR A 1 291 ? -58.908 2.256 71.4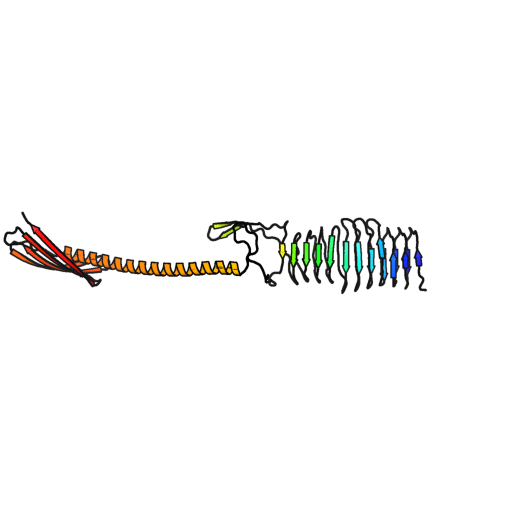91 1.00 90.56 291 TYR A CA 1
ATOM 2125 C C . TYR A 1 291 ? -59.704 2.560 72.768 1.00 90.56 291 TYR A C 1
ATOM 2127 O O . TYR A 1 291 ? -60.361 3.597 72.846 1.00 90.56 291 TYR A O 1
ATOM 2135 N N . ARG A 1 292 ? -59.682 1.664 73.764 1.00 92.69 292 ARG A N 1
ATOM 2136 C CA . ARG A 1 292 ? -60.334 1.862 75.067 1.00 92.69 292 ARG A CA 1
ATOM 2137 C C . ARG A 1 292 ? -59.297 2.047 76.184 1.00 92.69 292 ARG A C 1
ATOM 2139 O O . ARG A 1 292 ? -58.232 1.440 76.098 1.00 92.69 292 ARG A O 1
ATOM 2146 N N . PRO A 1 293 ? -59.609 2.804 77.250 1.00 92.31 293 PRO A N 1
ATOM 2147 C CA . PRO A 1 293 ? -58.709 2.972 78.395 1.00 92.31 293 PRO A CA 1
ATOM 2148 C C . PRO A 1 293 ? -58.410 1.632 79.077 1.00 92.31 293 PRO A C 1
ATOM 2150 O O . PRO A 1 293 ? -59.316 0.809 79.235 1.00 92.31 293 PRO A O 1
ATOM 2153 N N . GLY A 1 294 ? -57.144 1.393 79.421 1.00 91.19 294 GLY A N 1
ATOM 2154 C CA . GLY A 1 294 ? -56.662 0.135 80.009 1.00 91.19 294 GLY A CA 1
ATOM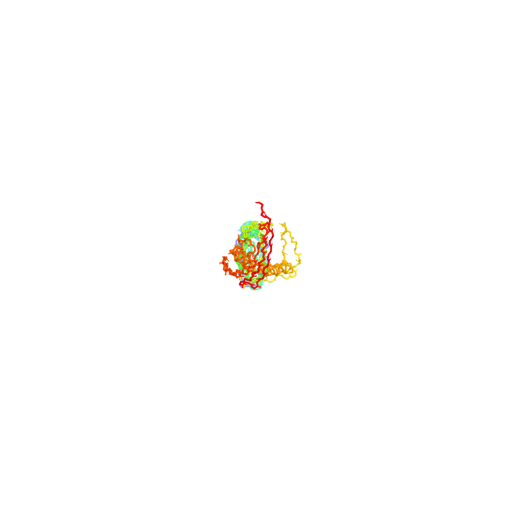 2155 C C . GLY A 1 294 ? -56.645 -1.067 79.055 1.00 91.19 294 GLY A C 1
ATOM 2156 O O . GLY A 1 294 ? -56.346 -2.191 79.465 1.00 91.19 294 GLY A O 1
ATOM 2157 N N . GLN A 1 295 ? -56.983 -0.875 77.773 1.00 94.88 295 GLN A N 1
ATOM 2158 C CA . GLN A 1 295 ? -57.033 -1.958 76.794 1.00 94.88 295 GLN A CA 1
ATOM 2159 C C . GLN A 1 295 ? -55.645 -2.273 76.240 1.00 94.88 295 GLN A C 1
ATOM 2161 O O . GLN A 1 295 ? -54.941 -1.394 75.749 1.00 94.88 295 GLN A O 1
ATOM 2166 N N . ASN A 1 296 ? -55.322 -3.565 76.195 1.00 94.31 296 ASN A N 1
ATOM 2167 C CA . ASN A 1 296 ? -54.200 -4.106 75.435 1.00 94.31 296 ASN A CA 1
ATOM 2168 C C . ASN A 1 296 ? -54.716 -4.786 74.158 1.00 94.31 296 ASN A C 1
ATOM 2170 O O . ASN A 1 296 ? -55.804 -5.364 74.153 1.00 94.31 296 ASN A O 1
ATOM 2174 N N . SER A 1 297 ? -53.942 -4.733 73.076 1.00 95.62 297 SER A N 1
ATOM 2175 C CA . SER A 1 297 ? -54.258 -5.392 71.805 1.00 95.62 297 SER A CA 1
ATOM 2176 C C . SER A 1 297 ? -53.038 -6.119 71.248 1.00 95.62 297 SER A C 1
ATOM 2178 O O . SER A 1 297 ? -51.921 -5.600 71.318 1.00 95.62 297 SER A O 1
ATOM 2180 N N . THR A 1 298 ? -53.277 -7.294 70.664 1.00 97.31 298 THR A N 1
ATOM 2181 C CA . THR A 1 298 ? -52.313 -8.065 69.872 1.00 97.31 298 THR A CA 1
ATOM 2182 C C . THR A 1 298 ? -52.900 -8.277 68.487 1.00 97.31 298 THR A C 1
ATOM 2184 O O . THR A 1 298 ? -54.016 -8.781 68.360 1.00 97.31 298 THR A O 1
ATOM 2187 N N . THR A 1 299 ? -52.169 -7.887 67.448 1.00 97.38 299 THR A N 1
ATOM 2188 C CA . THR A 1 299 ? -52.663 -7.915 66.069 1.00 97.38 299 THR A CA 1
ATOM 2189 C C . THR A 1 299 ? -51.673 -8.560 65.118 1.00 97.38 299 THR A C 1
ATOM 2191 O O . THR A 1 299 ? -50.465 -8.557 65.349 1.00 97.38 299 THR A O 1
ATOM 2194 N N . VAL A 1 300 ? -52.214 -9.126 64.042 1.00 97.94 300 VAL A N 1
ATOM 2195 C CA . VAL A 1 300 ? -51.462 -9.677 62.915 1.00 97.94 300 VAL A CA 1
ATOM 2196 C C . VAL A 1 300 ? -52.024 -9.057 61.647 1.00 97.94 300 VAL A C 1
ATOM 2198 O O . VAL A 1 300 ? -53.240 -8.905 61.525 1.00 97.94 300 VAL A O 1
ATOM 2201 N N . ALA A 1 301 ? -51.155 -8.693 60.716 1.00 97.88 301 ALA A N 1
ATOM 2202 C CA . ALA A 1 301 ? -51.545 -8.129 59.434 1.00 97.88 301 ALA A CA 1
ATOM 2203 C C . ALA A 1 301 ? -50.648 -8.654 58.313 1.00 97.88 301 ALA A C 1
ATOM 2205 O O . ALA A 1 301 ? -49.514 -9.075 58.543 1.00 97.88 301 ALA A O 1
ATOM 2206 N N . LEU A 1 302 ? -51.174 -8.605 57.093 1.00 97.69 302 LEU A N 1
ATOM 2207 C CA . LEU A 1 302 ? -50.464 -8.958 55.871 1.00 97.69 302 LEU A CA 1
ATOM 2208 C C . LEU A 1 302 ? -50.358 -7.723 54.978 1.00 97.69 302 LEU A C 1
ATOM 2210 O O . LEU A 1 302 ? -51.246 -6.867 54.976 1.00 97.69 302 LEU A O 1
ATOM 2214 N N . GLY A 1 303 ? -49.275 -7.640 54.219 1.00 97.25 303 GLY A N 1
ATOM 2215 C CA . GLY A 1 303 ? -49.040 -6.589 53.240 1.00 97.25 303 GLY A CA 1
ATOM 2216 C C . GLY A 1 303 ? -48.477 -7.177 51.958 1.00 97.25 303 GLY A C 1
ATOM 2217 O O . GLY A 1 303 ? -47.744 -8.163 51.985 1.00 97.25 303 GLY A O 1
ATOM 2218 N N . HIS A 1 304 ? -48.840 -6.575 50.835 1.00 96.69 304 HIS A N 1
ATOM 2219 C CA . HIS A 1 304 ? -48.385 -6.974 49.511 1.00 96.69 304 HIS A CA 1
ATOM 2220 C C . HIS A 1 304 ? -48.092 -5.714 48.697 1.00 96.69 304 HIS A C 1
ATOM 2222 O O . HIS A 1 304 ? -48.879 -4.766 48.739 1.00 96.69 304 HIS A O 1
ATOM 2228 N N . TYR A 1 305 ? -46.953 -5.680 48.009 1.00 97.25 305 TYR A N 1
ATOM 2229 C CA . TYR A 1 305 ? -46.551 -4.563 47.156 1.00 97.25 305 TYR A CA 1
ATOM 2230 C C . TYR A 1 305 ? -45.559 -5.056 46.096 1.00 97.25 305 TYR A C 1
ATOM 2232 O O . TYR A 1 305 ? -44.571 -5.710 46.429 1.00 97.25 305 TYR A O 1
ATOM 2240 N N . GLY A 1 306 ? -45.823 -4.749 44.824 1.00 96.19 306 GLY A N 1
ATOM 2241 C CA . GLY A 1 306 ? -45.058 -5.316 43.712 1.00 96.19 306 GLY A CA 1
ATOM 2242 C C . GLY A 1 306 ? -45.180 -6.842 43.673 1.00 96.19 306 GLY A C 1
ATOM 2243 O O . GLY A 1 306 ? -46.283 -7.379 43.700 1.00 96.19 306 GLY A O 1
ATOM 2244 N N . ASP A 1 307 ? -44.044 -7.533 43.631 1.00 95.88 307 ASP A N 1
ATOM 2245 C CA . ASP A 1 307 ? -43.931 -8.997 43.685 1.00 95.88 307 ASP A CA 1
ATOM 2246 C C . ASP A 1 307 ? -43.624 -9.540 45.096 1.00 95.88 307 ASP A C 1
ATOM 2248 O O . ASP A 1 307 ? -43.488 -10.750 45.276 1.00 95.88 307 ASP A O 1
ATOM 2252 N N . ALA A 1 308 ? -43.569 -8.676 46.115 1.00 97.81 308 ALA A N 1
ATOM 2253 C CA . ALA A 1 308 ? -43.207 -9.055 47.475 1.00 97.81 308 ALA A CA 1
ATOM 2254 C C . ALA A 1 308 ? -44.402 -9.050 48.437 1.00 97.81 308 ALA A C 1
ATOM 2256 O O . ALA A 1 308 ? -45.378 -8.310 48.279 1.00 97.81 308 ALA A O 1
ATOM 2257 N N . SER A 1 309 ? -44.319 -9.872 49.481 1.00 97.88 309 SER A N 1
ATOM 2258 C CA . SER A 1 309 ? -45.323 -9.943 50.550 1.00 97.88 309 SER A CA 1
ATOM 2259 C C . SER A 1 309 ? -44.665 -9.861 51.923 1.00 97.88 309 SER A C 1
ATOM 2261 O O . SER A 1 309 ? -43.492 -10.196 52.079 1.00 97.88 309 SER A O 1
ATOM 2263 N N . ALA A 1 310 ? -45.414 -9.430 52.934 1.00 98.25 310 ALA A N 1
ATOM 2264 C CA . ALA A 1 310 ? -44.935 -9.339 54.305 1.00 98.25 310 ALA A CA 1
ATOM 2265 C C . ALA A 1 310 ? -46.019 -9.685 55.322 1.00 98.25 310 ALA A C 1
ATOM 2267 O O . ALA A 1 310 ? -47.212 -9.478 55.089 1.00 98.25 310 ALA A O 1
ATOM 2268 N N . ILE A 1 311 ? -45.574 -10.170 56.476 1.00 98.06 311 ILE A N 1
ATOM 2269 C CA . ILE A 1 311 ? -46.398 -10.398 57.659 1.00 98.06 311 ILE A CA 1
ATOM 2270 C C . ILE A 1 311 ? -45.897 -9.512 58.793 1.00 98.06 311 ILE A C 1
ATOM 2272 O O . ILE A 1 311 ? -44.693 -9.414 59.026 1.00 98.06 311 ILE A O 1
ATOM 2276 N N . ALA A 1 312 ? -46.824 -8.876 59.505 1.00 98.25 312 ALA A N 1
ATOM 2277 C CA . ALA A 1 312 ? -46.532 -8.025 60.647 1.00 98.25 312 ALA A CA 1
ATOM 2278 C C . ALA A 1 312 ? -47.301 -8.468 61.893 1.00 98.25 312 ALA A C 1
ATOM 2280 O O . ALA A 1 312 ? -48.442 -8.920 61.810 1.00 98.25 312 ALA A O 1
ATOM 2281 N N . PHE A 1 313 ? -46.677 -8.270 63.048 1.00 98.00 313 PHE A N 1
ATOM 2282 C CA . PHE A 1 313 ? -47.221 -8.495 64.380 1.00 98.00 313 PHE A CA 1
ATOM 2283 C C . PHE A 1 313 ? -47.168 -7.185 65.167 1.00 98.00 313 PHE A C 1
ATOM 2285 O O . PHE A 1 313 ? -46.162 -6.476 65.131 1.00 98.00 313 PHE A O 1
ATOM 2292 N N . GLY A 1 314 ? -48.243 -6.854 65.877 1.00 97.62 314 GLY A N 1
ATOM 2293 C CA . GLY A 1 314 ? -48.384 -5.607 66.622 1.00 97.62 314 GLY A CA 1
ATOM 2294 C C . GLY A 1 314 ? -48.846 -5.826 68.052 1.00 97.62 314 GLY A C 1
ATOM 2295 O O . GLY A 1 314 ? -49.710 -6.661 68.311 1.00 97.62 314 GLY A O 1
ATOM 2296 N N . LEU A 1 315 ? -48.301 -5.033 68.969 1.00 97.88 315 LEU A N 1
ATOM 2297 C CA . LEU A 1 315 ? -48.790 -4.874 70.333 1.00 97.88 315 LEU A CA 1
ATOM 2298 C C . LEU A 1 315 ? -49.117 -3.398 70.556 1.00 97.88 315 LEU A C 1
ATOM 2300 O O . LEU A 1 315 ? -48.343 -2.526 70.163 1.00 97.88 315 LEU A O 1
ATOM 2304 N N . SER A 1 316 ? -50.246 -3.094 71.186 1.00 97.31 316 SER A N 1
ATOM 2305 C CA . SER A 1 316 ? -50.582 -1.712 71.553 1.00 97.31 316 SER A CA 1
ATOM 2306 C C . SER A 1 316 ? -51.369 -1.644 72.851 1.00 97.31 316 SER A C 1
ATOM 2308 O O . SER A 1 316 ? -52.124 -2.570 73.148 1.00 97.31 316 SER A O 1
ATOM 2310 N N . THR A 1 317 ? -51.231 -0.542 73.581 1.00 96.81 317 THR A N 1
ATOM 2311 C CA . THR A 1 317 ? -51.945 -0.282 74.835 1.00 96.81 317 THR A CA 1
ATOM 2312 C C . THR A 1 317 ? -52.359 1.184 74.943 1.00 96.81 317 THR A C 1
ATOM 2314 O O . THR A 1 317 ? -51.697 2.053 74.369 1.00 96.81 317 THR A O 1
ATOM 2317 N N . VAL A 1 318 ? -53.438 1.456 75.677 1.00 96.75 318 VAL A N 1
ATOM 2318 C CA . VAL A 1 318 ? -53.862 2.803 76.087 1.00 96.75 318 VAL A CA 1
ATOM 2319 C C . VAL A 1 318 ? -53.916 2.830 77.612 1.00 96.75 318 VAL A C 1
ATOM 2321 O O . VAL A 1 318 ? -54.540 1.961 78.218 1.00 96.75 318 VAL A O 1
ATOM 2324 N N . ALA A 1 319 ? -53.260 3.811 78.229 1.00 94.56 319 ALA A N 1
ATOM 2325 C CA . ALA A 1 319 ? -53.208 3.970 79.678 1.00 94.56 319 ALA A CA 1
ATOM 2326 C C . ALA A 1 319 ? -54.610 4.153 80.281 1.00 94.56 319 ALA A C 1
ATOM 2328 O O . ALA A 1 319 ? -55.528 4.655 79.629 1.00 94.56 319 ALA A O 1
ATOM 2329 N N . ASP A 1 320 ? -54.771 3.766 81.546 1.00 94.94 320 ASP A N 1
ATOM 2330 C CA . ASP A 1 320 ? -56.057 3.844 82.254 1.00 94.94 320 ASP A CA 1
ATOM 2331 C C . ASP A 1 320 ? -56.593 5.282 82.343 1.00 94.94 320 ASP A C 1
ATOM 2333 O O . ASP A 1 320 ? -57.801 5.509 82.296 1.00 94.94 320 ASP A O 1
ATOM 2337 N N . ASP A 1 321 ? -55.696 6.271 82.406 1.00 91.00 321 ASP A N 1
ATOM 2338 C CA . ASP A 1 321 ? -56.041 7.695 82.413 1.00 91.00 321 ASP A CA 1
ATOM 2339 C C . ASP A 1 321 ? -56.489 8.227 81.041 1.00 91.00 321 ASP A C 1
ATOM 2341 O O . ASP A 1 321 ? -56.863 9.392 80.927 1.00 91.00 321 ASP A O 1
ATOM 2345 N N . SER A 1 322 ? -56.485 7.371 80.011 1.00 89.12 322 SER A N 1
ATOM 2346 C CA . SER A 1 322 ? -56.824 7.669 78.613 1.00 89.12 322 SER A CA 1
ATOM 2347 C C . SER A 1 322 ? -55.932 8.709 77.940 1.00 89.12 322 SER A C 1
ATOM 2349 O O . SER A 1 322 ? -56.207 9.092 76.806 1.00 89.12 322 SER A O 1
ATOM 2351 N N . LYS A 1 323 ? -54.871 9.171 78.608 1.00 94.06 323 LYS A N 1
ATOM 2352 C CA . LYS A 1 323 ? -54.031 10.266 78.120 1.00 94.06 323 LYS A CA 1
ATOM 2353 C C . LYS A 1 323 ? -52.828 9.791 77.334 1.00 94.06 323 LYS A C 1
ATOM 2355 O O . LYS A 1 323 ? -52.277 10.574 76.578 1.00 94.06 323 LYS A O 1
ATOM 2360 N N . TRP A 1 324 ? -52.416 8.536 77.474 1.00 94.75 324 TRP A N 1
ATOM 2361 C CA . TRP A 1 324 ? -51.249 7.999 76.773 1.00 94.75 324 TRP A CA 1
ATOM 2362 C C . TRP A 1 324 ? -51.579 6.705 76.038 1.00 94.75 324 TRP A C 1
ATOM 2364 O O . TRP A 1 324 ? -52.297 5.855 76.558 1.00 94.75 324 TRP A O 1
ATOM 2374 N N . GLY A 1 325 ? -51.017 6.526 74.844 1.00 95.75 325 GLY A N 1
ATOM 2375 C CA . GLY A 1 325 ? -51.088 5.275 74.089 1.00 95.75 325 GLY A CA 1
ATOM 2376 C C . GLY A 1 325 ? -49.745 4.911 73.476 1.00 95.75 325 GLY A C 1
ATOM 2377 O O . GLY A 1 325 ? -49.008 5.789 73.035 1.00 95.75 325 GLY A O 1
ATOM 2378 N N . ALA A 1 326 ? -49.429 3.620 73.435 1.00 96.38 326 ALA A N 1
ATOM 2379 C CA . ALA A 1 326 ? -48.190 3.108 72.859 1.00 96.38 326 ALA A CA 1
ATOM 2380 C C . ALA A 1 326 ? -48.462 1.956 71.886 1.00 96.38 326 ALA A C 1
ATOM 2382 O O . ALA A 1 326 ? -49.349 1.132 72.116 1.00 96.38 326 ALA A O 1
ATOM 2383 N N . LYS A 1 327 ? -47.665 1.873 70.817 1.00 97.19 327 LYS A N 1
ATOM 2384 C CA . LYS A 1 327 ? -47.669 0.777 69.838 1.00 97.19 327 LYS A CA 1
ATOM 2385 C C . LYS A 1 327 ? -46.244 0.306 69.588 1.00 97.19 327 LYS A C 1
ATOM 2387 O O . LYS A 1 327 ? -45.340 1.123 69.445 1.00 97.19 327 LYS A O 1
ATOM 2392 N N . ILE A 1 328 ? -46.066 -1.004 69.476 1.00 97.38 328 ILE A N 1
ATOM 2393 C CA . ILE A 1 328 ? -44.848 -1.659 68.997 1.00 97.38 328 ILE A CA 1
ATOM 2394 C C . ILE A 1 328 ? -45.257 -2.621 67.878 1.00 97.38 328 ILE A C 1
ATOM 2396 O O . ILE A 1 328 ? -46.298 -3.272 67.958 1.00 97.38 328 ILE A O 1
ATOM 2400 N N . SER A 1 329 ? -44.461 -2.700 66.819 1.00 97.50 329 SER A N 1
ATOM 2401 C CA . SER A 1 329 ? -44.710 -3.558 65.662 1.00 97.50 329 SER A CA 1
ATOM 2402 C C . SER A 1 329 ? -43.427 -4.199 65.155 1.00 97.50 329 SER A C 1
ATOM 2404 O O . SER A 1 329 ? -42.364 -3.583 65.197 1.00 97.50 329 SER A O 1
ATOM 2406 N N . PHE A 1 330 ? -43.555 -5.421 64.652 1.00 97.81 330 PHE A N 1
ATOM 2407 C CA . PHE A 1 330 ? -42.502 -6.225 64.040 1.00 97.81 330 PHE A CA 1
ATOM 2408 C C . PHE A 1 330 ? -43.021 -6.787 62.720 1.00 97.81 330 PHE A C 1
ATOM 2410 O O . PHE A 1 330 ? -44.213 -7.064 62.614 1.00 97.81 330 PHE A O 1
ATOM 2417 N N . ALA A 1 331 ? -42.170 -6.967 61.719 1.00 97.81 331 ALA A N 1
ATOM 2418 C CA . ALA A 1 331 ? -42.565 -7.576 60.456 1.00 97.81 331 ALA A CA 1
ATOM 2419 C C . ALA A 1 331 ? -41.406 -8.306 59.791 1.00 97.81 331 ALA A C 1
ATOM 2421 O O . ALA A 1 331 ? -40.247 -7.943 59.983 1.00 97.81 331 ALA A O 1
ATOM 2422 N N . ALA A 1 332 ? -41.747 -9.300 58.980 1.00 97.75 332 ALA A N 1
ATOM 2423 C CA . ALA A 1 332 ? -40.829 -9.996 58.093 1.00 97.75 332 ALA A CA 1
ATOM 2424 C C . ALA A 1 332 ? -41.433 -10.083 56.687 1.00 97.75 332 ALA A C 1
ATOM 2426 O O . ALA A 1 332 ? -42.656 -10.198 56.545 1.00 97.75 332 ALA A O 1
ATOM 2427 N N . ASN A 1 333 ? -40.591 -10.036 55.658 1.00 97.50 333 ASN A N 1
ATOM 2428 C CA . ASN A 1 333 ? -41.019 -10.067 54.259 1.00 97.50 333 ASN A CA 1
ATOM 2429 C C . ASN A 1 333 ? -40.408 -11.229 53.459 1.00 97.50 333 ASN A C 1
ATOM 2431 O O . ASN A 1 333 ? -39.569 -11.982 53.954 1.00 97.50 333 ASN A O 1
ATOM 2435 N N . THR A 1 334 ? -40.865 -11.395 52.217 1.00 96.62 334 THR A N 1
ATOM 2436 C CA . THR A 1 334 ? -40.439 -12.470 51.303 1.00 96.62 334 THR A CA 1
ATOM 2437 C C . THR A 1 334 ? -38.964 -12.406 50.903 1.00 96.62 334 THR A C 1
ATOM 2439 O O . THR A 1 334 ? -38.417 -13.432 50.514 1.00 96.62 334 THR A O 1
ATOM 2442 N N . GLU A 1 335 ? -38.299 -11.259 51.066 1.00 96.50 335 GLU A N 1
ATOM 2443 C CA . GLU A 1 335 ? -36.849 -11.105 50.857 1.00 96.50 335 GLU A CA 1
ATOM 2444 C C . GLU A 1 335 ? -36.035 -11.411 52.128 1.00 96.50 335 GLU A C 1
ATOM 2446 O O . GLU A 1 335 ? -34.841 -11.136 52.204 1.00 96.50 335 GLU A O 1
ATOM 2451 N N . SER A 1 336 ? -36.666 -12.034 53.133 1.00 95.94 336 SER A N 1
ATOM 2452 C CA . SER A 1 336 ? -36.058 -12.385 54.425 1.00 95.94 336 SER A CA 1
ATOM 2453 C C . SER A 1 336 ? -35.564 -11.182 55.233 1.00 95.94 336 SER A C 1
ATOM 2455 O O . SER A 1 336 ? -34.719 -11.327 56.117 1.00 95.94 336 SER A O 1
ATOM 2457 N N . GLU A 1 337 ? -36.101 -9.992 54.971 1.00 95.94 337 GLU A N 1
ATOM 2458 C CA . GLU A 1 337 ? -35.785 -8.798 55.744 1.00 95.94 337 GLU A CA 1
ATOM 2459 C C . GLU A 1 337 ? -36.752 -8.658 56.921 1.00 95.94 337 GLU A C 1
ATOM 2461 O O . GLU A 1 337 ? -37.946 -8.959 56.820 1.00 95.94 337 GLU A O 1
ATOM 2466 N N . PHE A 1 338 ? -36.227 -8.172 58.045 1.00 96.12 338 PHE A N 1
ATOM 2467 C CA . PHE A 1 338 ? -36.983 -7.928 59.268 1.00 96.12 338 PHE A CA 1
ATOM 2468 C C . PHE A 1 338 ? -37.020 -6.433 59.583 1.00 96.12 338 PHE A C 1
ATOM 2470 O O . PHE A 1 338 ? -36.000 -5.749 59.514 1.00 96.12 338 PHE A O 1
ATOM 2477 N N . GLY A 1 339 ? -38.189 -5.935 59.978 1.00 94.50 339 GLY A N 1
ATOM 2478 C CA . GLY A 1 339 ? -38.394 -4.556 60.407 1.00 94.50 339 GLY A CA 1
ATOM 2479 C C . GLY A 1 339 ? -39.086 -4.487 61.762 1.00 94.50 339 GLY A C 1
ATOM 2480 O O . GLY A 1 339 ? -39.898 -5.346 62.105 1.00 94.50 339 GLY A O 1
ATOM 2481 N N . ALA A 1 340 ? -38.801 -3.436 62.526 1.00 96.44 340 ALA A N 1
ATOM 2482 C CA . ALA A 1 340 ? -39.486 -3.131 63.776 1.00 96.44 340 ALA A CA 1
ATOM 2483 C C . ALA A 1 340 ? -39.739 -1.624 63.889 1.00 96.44 340 ALA A C 1
ATOM 2485 O O . ALA A 1 340 ? -38.969 -0.818 63.370 1.00 96.44 340 ALA A O 1
ATOM 2486 N N . GLY A 1 341 ? -40.802 -1.239 64.588 1.00 95.50 341 GLY A N 1
ATOM 2487 C CA . GLY A 1 341 ? -41.149 0.161 64.821 1.00 95.50 341 GLY A CA 1
ATOM 2488 C C . GLY A 1 341 ? -41.990 0.330 66.078 1.00 95.50 341 GLY A C 1
ATOM 2489 O O . GLY A 1 341 ? -42.707 -0.588 66.474 1.00 95.50 341 GLY A O 1
ATOM 2490 N N . ALA A 1 342 ? -41.913 1.502 66.704 1.00 96.44 342 ALA A N 1
ATOM 2491 C CA . ALA A 1 342 ? -42.693 1.845 67.886 1.00 96.44 342 ALA A CA 1
ATOM 2492 C C . ALA A 1 342 ? -43.164 3.304 67.836 1.00 96.44 342 ALA A C 1
ATOM 2494 O O . ALA A 1 342 ? -42.541 4.139 67.182 1.00 96.44 342 ALA A O 1
ATOM 2495 N N . GLY A 1 343 ? -44.254 3.611 68.536 1.00 95.44 343 GLY A N 1
ATOM 2496 C CA . GLY A 1 343 ? -44.804 4.960 68.650 1.00 95.44 343 GLY A CA 1
ATOM 2497 C C . GLY A 1 343 ? -45.486 5.184 69.997 1.00 95.44 343 GLY A C 1
ATOM 2498 O O . GLY A 1 343 ? -46.042 4.250 70.574 1.00 95.44 343 GLY A O 1
ATOM 2499 N N . LEU A 1 344 ? -45.440 6.427 70.480 1.00 96.38 344 LEU A N 1
ATOM 2500 C CA . LEU A 1 344 ? -46.095 6.900 71.699 1.00 96.38 344 LEU A CA 1
ATOM 2501 C C . LEU A 1 344 ? -46.930 8.137 71.346 1.00 96.38 344 LEU A C 1
ATOM 2503 O O . LEU A 1 344 ? -46.440 9.030 70.658 1.00 96.38 344 LEU A O 1
ATOM 2507 N N . GLY A 1 345 ? -48.174 8.189 71.809 1.00 94.94 345 GLY A N 1
ATOM 2508 C CA . GLY A 1 345 ? -49.085 9.312 71.610 1.00 94.94 345 GLY A CA 1
ATOM 2509 C C . GLY A 1 345 ? -49.660 9.806 72.932 1.00 94.94 345 GLY A C 1
ATOM 2510 O O . GLY A 1 345 ? -49.874 9.010 73.847 1.00 94.94 345 GLY A O 1
ATOM 2511 N N . TYR A 1 346 ? -49.913 11.113 73.008 1.00 94.81 346 TYR A N 1
ATOM 2512 C CA . TYR A 1 346 ? -50.668 11.749 74.086 1.00 94.81 346 TYR A CA 1
ATOM 2513 C C . TYR A 1 346 ? -52.035 12.194 73.554 1.00 94.81 346 TYR A C 1
ATOM 2515 O O . TYR A 1 346 ? -52.098 12.836 72.505 1.00 94.81 346 TYR A O 1
ATOM 2523 N N . PHE A 1 347 ? -53.109 11.865 74.264 1.00 88.62 347 PHE A N 1
ATOM 2524 C CA . PHE A 1 347 ? -54.486 12.231 73.943 1.00 88.62 347 PHE A CA 1
ATOM 2525 C C . PHE A 1 347 ? -54.960 13.304 74.933 1.00 88.62 347 PHE A C 1
ATOM 2527 O O . PHE A 1 347 ? -54.790 13.150 76.145 1.00 88.62 347 PHE A O 1
ATOM 2534 N N . TRP A 1 348 ? -55.517 14.401 74.417 1.00 89.25 348 TRP A N 1
ATOM 2535 C CA . TRP A 1 348 ? -55.983 15.556 75.193 1.00 89.25 348 TRP A CA 1
ATOM 2536 C C . TRP A 1 348 ? -57.456 15.859 74.943 1.00 89.25 348 TRP A C 1
ATOM 2538 O O . TRP A 1 348 ? -57.951 15.535 73.839 1.00 89.25 348 TRP A O 1
#